Protein AF-A0A0L7M580-F1 (afdb_monomer)

Foldseek 3Di:
DDEAEADPVPDDPPDDQDAVVQLVQDVLLCVLCVVVVNGGQQPQLCVLSCLQRVDDPPDDHHHYHYDDDPPRCVLVSVLSSQVSVLLVVVVVVVVVVVVVVVVVVVVVVPDDPDDDDDPPVPPPVPVVVVVVLVSLAAEEAADADPVVLVVSVVSNCSSQVSLADPPDDDPDPPDDDDDDDDDDDDPDPPPPPNRHDRAFEAEFEPPDDLVVSLVCCVVVSHHYYYYHPVRVVVNVVVVVVVVVVVVVVVD

Mean predicted aligned error: 13.59 Å

Sequence (251 aa):
LTNLVLNTSNYNKKEEKGSFEELNVSIEIIRALKRINIYYPSVIQYMIMKKLICKDKKEKKRNCIIQSRNGTGKSMSICIIIINQIFCKMKKKKETEQNNKNKKEEIGKIDYSKYVSDHISQSISDNENIFFGFLFFYGLILEPTRELCQQVYDNIKKITNILRNEDDEDIYDNKNGLDVYNNICTNRCEKKYVNYYKIKSLILYGGTDIFESIKTLFYNFPHIIISTPGRLKHVLNILNKVKIEINKEDK

Solvent-accessible surface area (backbone atoms only — not comparable to full-atom values): 15560 Å² total; per-residue (Å²): 134,71,73,45,79,47,59,64,88,80,58,68,92,82,68,77,92,57,54,51,66,82,28,70,48,49,66,71,56,52,52,30,34,42,78,70,76,45,79,61,56,44,74,61,24,42,56,52,37,42,71,74,58,41,65,63,95,83,66,77,94,67,58,77,45,80,51,74,69,86,94,53,42,64,70,56,36,53,45,52,51,53,50,45,52,51,50,55,52,55,49,54,49,52,55,50,54,50,53,52,50,54,51,50,60,59,51,69,74,53,91,68,95,79,82,75,85,85,78,61,74,75,71,55,59,63,53,51,60,57,53,59,62,65,68,28,64,74,45,80,45,80,30,95,43,64,68,54,31,47,53,54,49,52,56,44,46,57,42,40,50,47,47,63,58,83,81,72,74,82,80,71,88,83,81,84,83,89,87,90,85,80,94,74,88,72,92,66,82,74,74,86,73,85,65,82,57,82,73,38,71,43,78,41,45,80,99,59,66,64,65,61,50,52,50,47,47,72,74,63,46,33,30,29,41,30,20,21,66,71,39,47,53,52,53,52,54,50,54,53,51,54,56,53,53,60,66,57,75,79,113

Radius of gyration: 22.99 Å; Cα contacts (8 Å, |Δi|>4): 221; chains: 1; bounding box: 67×43×75 Å

Nearest PDB structures (foldseek):
  8v85-assembly1_3  TM=8.773E-01  e=4.856E-06  Saccharomyces cerevisiae BY4741
  8iju-assembly1_A  TM=8.358E-01  e=9.096E-06  Homo sapiens
  6l5m-assembly4_D  TM=8.091E-01  e=6.365E-05  Homo sapiens
  8v87-assembly1_D  TM=8.479E-01  e=1.216E-03  Saccharomyces cerevisiae BY4741
  7bkp-assembly1_A  TM=2.089E-01  e=1.625E-01  Mus musculus

Organism: Plasmodium falciparum (isolate Dd2) (NCBI:txid57267)

InterPro domains:
  IPR011545 DEAD/DEAH-box helicase domain [PF00270] (45-162)
  IPR027417 P-loop containing nucleoside triphosphate hydrolase [G3DSA:3.40.50.300] (2-248)
  IPR027417 P-loop containing nucleoside triphosphate hydrolase [SSF52540] (6-237)

pLDDT: mean 72.19, std 23.17, range [26.19, 98.06]

Structure (mmCIF, N/CA/C/O backbone):
data_AF-A0A0L7M580-F1
#
_entry.id   AF-A0A0L7M580-F1
#
loop_
_atom_site.group_PDB
_atom_site.id
_atom_site.type_symbol
_atom_site.label_atom_id
_atom_site.label_alt_id
_atom_site.label_comp_id
_atom_site.label_asym_id
_atom_site.label_entity_id
_atom_site.label_seq_id
_atom_site.pdbx_PDB_ins_code
_atom_site.Cartn_x
_atom_site.Cartn_y
_atom_site.Cartn_z
_atom_site.occupancy
_atom_site.B_iso_or_equiv
_atom_site.auth_seq_id
_atom_site.auth_comp_id
_atom_site.auth_asym_id
_atom_site.auth_atom_id
_atom_site.pdbx_PDB_model_num
ATOM 1 N N . LEU A 1 1 ? -1.958 23.370 -3.857 1.00 40.78 1 LEU A N 1
ATOM 2 C CA . LEU A 1 1 ? -1.888 22.137 -3.038 1.00 40.78 1 LEU A CA 1
ATOM 3 C C . LEU A 1 1 ? -0.938 22.387 -1.877 1.00 40.78 1 LEU A C 1
ATOM 5 O O . LEU A 1 1 ? 0.166 22.848 -2.124 1.00 40.78 1 LEU A O 1
ATOM 9 N N . THR A 1 2 ? -1.345 22.124 -0.637 1.00 48.19 2 THR A N 1
ATOM 10 C CA . THR A 1 2 ? -0.458 22.253 0.531 1.00 48.19 2 THR A CA 1
ATOM 11 C C . THR A 1 2 ? 0.362 20.969 0.667 1.00 48.19 2 THR A C 1
ATOM 13 O O . THR A 1 2 ? -0.191 19.923 1.013 1.00 48.19 2 THR A O 1
ATOM 16 N N . ASN A 1 3 ? 1.656 21.030 0.351 1.00 54.38 3 ASN A N 1
ATOM 17 C CA . ASN A 1 3 ? 2.586 19.914 0.530 1.00 54.38 3 ASN A CA 1
ATOM 18 C C . ASN A 1 3 ? 3.180 19.979 1.941 1.00 54.38 3 ASN A C 1
ATOM 20 O O . ASN A 1 3 ? 3.668 21.029 2.349 1.00 54.38 3 ASN A O 1
ATOM 24 N N . LEU A 1 4 ? 3.140 18.870 2.682 1.00 61.28 4 LEU A N 1
ATOM 25 C CA . LEU A 1 4 ? 3.844 18.756 3.959 1.00 61.28 4 LEU A CA 1
ATOM 26 C C . LEU A 1 4 ? 5.124 17.944 3.765 1.00 61.28 4 LEU A C 1
ATOM 28 O O . LEU A 1 4 ? 5.052 16.800 3.311 1.00 61.28 4 LEU A O 1
ATOM 32 N N . VAL A 1 5 ? 6.261 18.523 4.147 1.00 68.75 5 VAL A N 1
ATOM 33 C CA . VAL A 1 5 ? 7.554 17.834 4.200 1.00 68.75 5 VAL A CA 1
ATOM 34 C C . VAL A 1 5 ? 7.793 17.360 5.631 1.00 68.75 5 VAL A C 1
ATOM 36 O O . VAL A 1 5 ? 7.846 18.170 6.553 1.00 68.75 5 VAL A O 1
ATOM 39 N N . LEU A 1 6 ? 7.914 16.047 5.823 1.00 62.09 6 LEU A N 1
ATOM 40 C CA . LEU A 1 6 ? 8.296 15.441 7.098 1.00 62.09 6 LEU A CA 1
ATOM 41 C C . LEU A 1 6 ? 9.787 15.101 7.062 1.00 62.09 6 LEU A C 1
ATOM 43 O O . LEU A 1 6 ? 10.207 14.281 6.243 1.00 62.09 6 LEU A O 1
ATOM 47 N N . ASN A 1 7 ? 10.567 15.712 7.958 1.00 59.66 7 ASN A N 1
ATOM 48 C CA . ASN A 1 7 ? 11.996 15.452 8.101 1.00 59.66 7 ASN A CA 1
ATOM 49 C C . ASN A 1 7 ? 12.305 14.866 9.486 1.00 59.66 7 ASN A C 1
ATOM 51 O O . ASN A 1 7 ? 11.985 15.462 10.513 1.00 59.66 7 ASN A O 1
ATOM 55 N N . THR A 1 8 ? 12.955 13.701 9.506 1.00 59.19 8 THR A N 1
ATOM 56 C CA . THR A 1 8 ? 13.378 13.017 10.738 1.00 59.19 8 THR A CA 1
ATOM 57 C C . THR A 1 8 ? 14.435 13.770 11.551 1.00 59.19 8 THR A C 1
ATOM 59 O O . THR A 1 8 ? 14.592 13.463 12.727 1.00 59.19 8 THR A O 1
ATOM 62 N N . SER A 1 9 ? 15.170 14.729 10.970 1.00 53.84 9 SER A N 1
ATOM 63 C CA . SER A 1 9 ? 16.241 15.450 11.684 1.00 53.84 9 SER A CA 1
ATOM 64 C C . SER A 1 9 ? 15.740 16.407 12.768 1.00 53.84 9 SER A C 1
ATOM 66 O O . SER A 1 9 ? 16.495 16.724 13.678 1.00 53.84 9 SER A O 1
ATOM 68 N N . ASN A 1 10 ? 14.484 16.851 12.683 1.00 47.56 10 ASN A N 1
ATOM 69 C CA . ASN A 1 10 ? 13.913 17.846 13.597 1.00 47.56 10 ASN A CA 1
ATOM 70 C C . ASN A 1 10 ? 13.111 17.210 14.743 1.00 47.56 10 ASN A C 1
ATOM 72 O O . ASN A 1 10 ? 12.458 17.921 15.501 1.00 47.56 10 ASN A O 1
ATOM 76 N N . TYR A 1 11 ? 13.117 15.879 14.845 1.00 52.41 11 TYR A N 1
ATOM 77 C CA . TYR A 1 11 ? 12.319 15.154 15.824 1.00 52.41 11 TYR A CA 1
ATOM 78 C C . TYR A 1 11 ? 13.148 14.851 17.075 1.00 52.41 11 TYR A C 1
ATOM 80 O O . TYR A 1 11 ? 14.124 14.096 17.032 1.00 52.41 11 TYR A O 1
ATOM 88 N N . ASN A 1 12 ? 12.759 15.453 18.200 1.00 48.38 12 ASN A N 1
ATOM 89 C CA . ASN A 1 12 ? 13.389 15.212 19.491 1.00 48.38 12 ASN A CA 1
ATOM 90 C C . ASN A 1 12 ? 13.132 13.764 19.933 1.00 48.38 12 ASN A C 1
ATOM 92 O O . ASN A 1 12 ? 11.990 13.324 20.036 1.00 48.38 12 ASN A O 1
ATOM 96 N N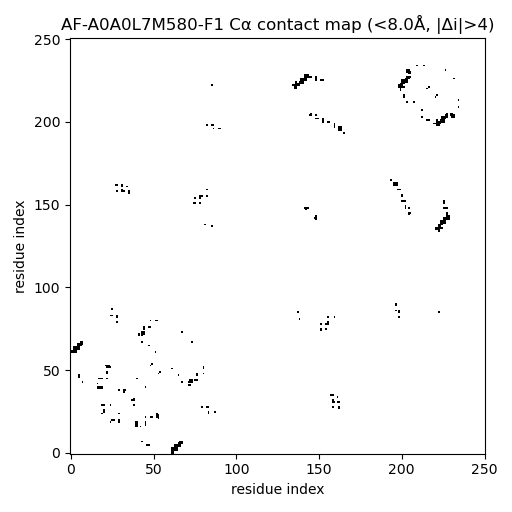 . LYS A 1 13 ? 14.201 13.031 20.271 1.00 46.81 13 LYS A N 1
ATOM 97 C CA . LYS A 1 13 ? 14.184 11.637 20.774 1.00 46.81 13 LYS A CA 1
ATOM 98 C C . LYS A 1 13 ? 13.364 11.406 22.063 1.00 46.81 13 LYS A C 1
ATOM 100 O O . LYS A 1 13 ? 13.355 10.285 22.560 1.00 46.81 13 LYS A O 1
ATOM 105 N N . LYS A 1 14 ? 12.726 12.438 22.624 1.00 41.69 14 LYS A N 1
ATOM 106 C CA . LYS A 1 14 ? 11.942 12.373 23.867 1.00 41.69 14 LYS A CA 1
ATOM 107 C C . LYS A 1 14 ? 10.435 12.153 23.657 1.00 41.69 14 LYS A C 1
ATOM 109 O O . LYS A 1 14 ? 9.733 12.045 24.652 1.00 41.69 14 LYS A O 1
ATOM 114 N N . GLU A 1 15 ? 9.933 12.080 22.424 1.00 49.59 15 GLU A N 1
ATOM 115 C CA . GLU A 1 15 ? 8.493 11.893 22.184 1.00 49.59 15 GLU A CA 1
ATOM 116 C C . GLU A 1 15 ? 8.043 10.426 22.317 1.00 49.59 15 GLU A C 1
ATOM 118 O O . GLU A 1 15 ? 8.692 9.499 21.828 1.00 49.59 15 GLU A O 1
ATOM 123 N N . GLU A 1 16 ? 6.930 10.266 23.032 1.00 50.91 16 GLU A N 1
ATOM 124 C CA . GLU A 1 16 ? 6.281 9.045 23.509 1.00 50.91 16 GLU A CA 1
ATOM 125 C C . GLU A 1 16 ? 6.085 7.970 22.426 1.00 50.91 16 GLU A C 1
ATOM 127 O O . GLU A 1 16 ? 5.789 8.251 21.262 1.00 50.91 16 GLU A O 1
ATOM 132 N N . LYS A 1 17 ? 6.221 6.699 22.830 1.00 62.12 17 LYS A N 1
ATOM 133 C CA . LYS A 1 17 ? 5.885 5.532 22.003 1.00 62.12 17 LYS A CA 1
ATOM 134 C C . LYS A 1 17 ? 4.367 5.490 21.781 1.00 62.12 17 LYS A C 1
ATOM 136 O O . LYS A 1 17 ? 3.661 4.849 22.548 1.00 62.12 17 LYS A O 1
ATOM 141 N N . GLY A 1 18 ? 3.871 6.175 20.756 1.00 80.06 18 GLY A N 1
ATOM 142 C CA . GLY A 1 18 ? 2.450 6.127 20.409 1.00 80.06 18 GLY A CA 1
ATOM 143 C C . GLY A 1 18 ? 2.013 4.764 19.861 1.00 80.06 18 GLY A C 1
ATOM 144 O O . GLY A 1 18 ? 2.820 4.009 19.310 1.00 80.06 18 GLY A O 1
ATOM 145 N N . SER A 1 19 ? 0.728 4.450 20.006 1.00 91.62 19 SER A N 1
ATOM 146 C CA . SER A 1 19 ? 0.121 3.174 19.594 1.00 91.62 19 SER A CA 1
ATOM 147 C C . SER A 1 19 ? -0.530 3.229 18.201 1.00 91.62 19 SER A C 1
ATOM 149 O O . SER A 1 19 ? -0.714 4.298 17.614 1.00 91.62 19 SER A O 1
ATOM 151 N N . PHE A 1 20 ? -0.882 2.073 17.627 1.00 93.88 20 PHE A N 1
ATOM 152 C CA . PHE A 1 20 ? -1.646 2.037 16.370 1.00 93.88 20 PHE A CA 1
ATOM 153 C C . PHE A 1 20 ? -3.117 2.428 16.580 1.00 93.88 20 PHE A C 1
ATOM 155 O O . PHE A 1 20 ? -3.752 2.976 15.675 1.00 93.88 20 PHE A O 1
ATOM 162 N N . GLU A 1 21 ? -3.636 2.181 17.776 1.00 91.75 21 GLU A N 1
ATOM 163 C CA . GLU A 1 21 ? -4.974 2.523 18.236 1.00 91.75 21 GLU A CA 1
ATOM 164 C C . GLU A 1 21 ? -5.182 4.048 18.213 1.00 91.75 21 GLU A C 1
ATOM 166 O O . GLU A 1 21 ? -6.130 4.532 17.593 1.00 91.75 21 GLU A O 1
ATOM 171 N N . GLU A 1 22 ? -4.236 4.821 18.761 1.00 90.25 22 GLU A N 1
ATOM 172 C CA . GLU A 1 22 ? -4.228 6.298 18.699 1.00 90.25 22 GLU A CA 1
ATOM 173 C C . GLU A 1 22 ? -4.222 6.849 17.265 1.00 90.25 22 GLU A C 1
ATOM 175 O O . GLU A 1 22 ? -4.687 7.959 16.989 1.00 90.25 22 GLU A O 1
ATOM 180 N N . LEU A 1 23 ? -3.675 6.077 16.326 1.00 91.00 23 LEU A N 1
ATOM 181 C CA . LEU A 1 23 ? -3.571 6.449 14.919 1.00 91.00 23 LEU A CA 1
ATOM 182 C C . LEU A 1 23 ? -4.843 6.127 14.123 1.00 91.00 23 LEU A C 1
ATOM 184 O O . LEU A 1 23 ? -4.848 6.323 12.905 1.00 91.00 23 LEU A O 1
ATOM 188 N N . ASN A 1 24 ? -5.915 5.667 14.781 1.00 90.50 24 ASN A N 1
ATOM 189 C CA . ASN A 1 24 ? -7.164 5.221 14.157 1.00 90.50 24 ASN A CA 1
ATOM 190 C C . ASN A 1 24 ? -6.949 4.093 13.129 1.00 90.50 24 ASN A C 1
ATOM 192 O O . ASN A 1 24 ? -7.572 4.057 12.059 1.00 90.50 24 ASN A O 1
ATOM 196 N N . VAL A 1 25 ? -6.031 3.172 13.428 1.00 92.75 25 VAL A N 1
ATOM 197 C CA . VAL A 1 25 ? -5.882 1.925 12.670 1.00 92.75 25 VAL A CA 1
ATOM 198 C C . VAL A 1 25 ? -6.946 0.935 13.142 1.00 92.75 25 VAL A C 1
ATOM 200 O O . VAL A 1 25 ? -7.184 0.795 14.337 1.00 92.75 25 VAL A O 1
ATOM 203 N N . SER A 1 26 ? -7.605 0.247 12.207 1.00 91.75 26 SER A N 1
ATOM 204 C CA . SER A 1 26 ? -8.655 -0.723 12.551 1.00 91.75 26 SER A CA 1
ATOM 205 C C . SER A 1 26 ? -8.081 -1.876 13.375 1.00 91.75 26 SER A C 1
ATOM 207 O O . SER A 1 26 ? -7.006 -2.384 13.048 1.00 91.75 26 SER A O 1
ATOM 209 N N . ILE A 1 27 ? -8.812 -2.331 14.396 1.00 91.19 27 ILE A N 1
ATOM 210 C CA . ILE A 1 27 ? -8.361 -3.388 15.316 1.00 91.19 27 ILE A CA 1
ATOM 211 C C . ILE A 1 27 ? -7.974 -4.682 14.585 1.00 91.19 27 ILE A C 1
ATOM 213 O O . ILE A 1 27 ? -7.022 -5.353 14.969 1.00 91.19 27 ILE A O 1
ATOM 217 N N . GLU A 1 28 ? -8.649 -5.003 13.482 1.00 92.25 28 GLU A N 1
ATOM 218 C CA . GLU A 1 28 ? -8.346 -6.162 12.642 1.00 92.25 28 GLU A CA 1
ATOM 219 C C . GLU A 1 28 ? -6.962 -6.038 11.985 1.00 92.25 28 GLU A C 1
ATOM 221 O O . GLU A 1 28 ? -6.192 -6.999 11.948 1.00 92.25 28 GLU A O 1
ATOM 226 N N . ILE A 1 29 ? -6.598 -4.831 11.541 1.00 93.50 29 ILE A N 1
ATOM 227 C CA . ILE A 1 29 ? -5.259 -4.546 11.014 1.00 93.50 29 ILE A CA 1
ATOM 228 C C . ILE A 1 29 ? -4.224 -4.610 12.138 1.00 93.50 29 ILE A C 1
ATOM 230 O O . ILE A 1 29 ? -3.161 -5.186 11.939 1.00 93.50 29 ILE A O 1
ATOM 234 N N . ILE A 1 30 ? -4.530 -4.077 13.325 1.00 94.75 30 ILE A N 1
ATOM 235 C CA . ILE A 1 30 ? -3.625 -4.129 14.484 1.00 94.75 30 ILE A CA 1
ATOM 236 C C . ILE A 1 30 ? -3.335 -5.581 14.884 1.00 94.75 30 ILE A C 1
ATOM 238 O O . ILE A 1 30 ? -2.175 -5.946 15.070 1.00 94.75 30 ILE A O 1
ATOM 242 N N . ARG A 1 31 ? -4.360 -6.440 14.947 1.00 93.44 31 ARG A N 1
ATOM 243 C CA . ARG A 1 31 ? -4.200 -7.884 15.193 1.00 93.44 31 ARG A CA 1
ATOM 244 C C . ARG A 1 31 ? -3.316 -8.540 14.130 1.00 93.44 31 ARG A C 1
ATOM 246 O O . ARG A 1 31 ? -2.412 -9.300 14.472 1.00 93.44 31 ARG A O 1
ATOM 253 N N . ALA A 1 32 ? -3.516 -8.199 12.855 1.00 93.81 32 ALA A N 1
ATOM 254 C CA . ALA A 1 32 ? -2.675 -8.702 11.772 1.00 93.81 32 ALA A CA 1
ATOM 255 C C . ALA A 1 32 ? -1.211 -8.243 11.885 1.00 93.81 32 ALA A C 1
ATOM 257 O O . ALA A 1 32 ? -0.305 -9.027 11.612 1.00 93.81 32 ALA A O 1
ATOM 258 N N . LEU A 1 33 ? -0.970 -7.005 12.327 1.00 95.56 33 LEU A N 1
ATOM 259 C CA . LEU A 1 33 ? 0.376 -6.481 12.575 1.00 95.56 33 LEU A CA 1
ATOM 260 C C . LEU A 1 33 ? 1.068 -7.199 13.737 1.00 95.56 33 LEU A C 1
ATOM 262 O O . LEU A 1 33 ? 2.220 -7.609 13.592 1.00 95.56 33 LEU A O 1
ATOM 266 N N . LYS A 1 34 ? 0.355 -7.442 14.842 1.00 94.62 34 LYS A N 1
ATOM 267 C CA . LYS A 1 34 ? 0.880 -8.207 15.985 1.00 94.62 34 LYS A CA 1
ATOM 268 C C . LYS A 1 34 ? 1.281 -9.629 15.578 1.00 94.62 34 LYS A C 1
ATOM 270 O O . LYS A 1 34 ? 2.383 -10.056 15.901 1.00 94.62 34 LYS A O 1
ATOM 275 N N . ARG A 1 35 ? 0.463 -10.310 14.763 1.00 93.75 35 ARG A N 1
ATOM 276 C CA . ARG A 1 35 ? 0.767 -11.648 14.208 1.00 93.75 35 ARG A CA 1
ATOM 277 C C . ARG A 1 35 ? 2.015 -11.690 13.311 1.00 93.75 35 ARG A C 1
ATOM 279 O O . ARG A 1 35 ? 2.592 -12.755 13.133 1.00 93.75 35 ARG A O 1
ATOM 286 N N . ILE A 1 36 ? 2.466 -10.554 12.772 1.00 94.88 36 ILE A N 1
ATOM 287 C CA . ILE A 1 36 ? 3.747 -10.439 12.045 1.00 94.88 36 ILE A CA 1
ATOM 288 C C . ILE A 1 36 ? 4.842 -9.745 12.868 1.00 94.88 36 ILE A C 1
ATOM 290 O O . ILE A 1 36 ? 5.799 -9.222 12.297 1.00 94.88 36 ILE A O 1
ATOM 294 N N . ASN A 1 37 ? 4.715 -9.753 14.200 1.00 95.12 37 ASN A N 1
ATOM 295 C CA . ASN A 1 37 ? 5.656 -9.182 15.169 1.00 95.12 37 ASN A CA 1
ATOM 296 C C . ASN A 1 37 ? 5.847 -7.656 15.073 1.00 95.12 37 ASN A C 1
ATOM 298 O O . ASN A 1 37 ? 6.907 -7.130 15.412 1.00 95.12 37 ASN A O 1
ATOM 302 N N . ILE A 1 38 ? 4.819 -6.924 14.633 1.00 94.75 38 ILE A N 1
ATOM 303 C CA . ILE A 1 38 ? 4.786 -5.456 14.639 1.00 94.75 38 ILE A CA 1
ATOM 304 C C . ILE A 1 38 ? 3.791 -4.995 15.705 1.00 94.75 38 ILE A C 1
ATOM 306 O O . ILE A 1 38 ? 2.588 -4.914 15.467 1.00 94.75 38 ILE A O 1
ATOM 310 N N . TYR A 1 39 ? 4.313 -4.687 16.891 1.00 92.81 39 TYR A N 1
ATOM 311 C CA . TYR A 1 39 ? 3.506 -4.306 18.056 1.00 92.81 39 TYR A CA 1
ATOM 312 C C . TYR A 1 39 ? 3.245 -2.801 18.139 1.00 92.81 39 TYR A C 1
ATOM 314 O O . TYR A 1 39 ? 2.148 -2.386 18.497 1.00 92.81 39 TYR A O 1
ATOM 322 N N . TYR A 1 40 ? 4.235 -1.990 17.759 1.00 93.88 40 TYR A N 1
ATOM 323 C CA . TYR A 1 40 ? 4.186 -0.531 17.842 1.00 93.88 40 TYR A CA 1
ATOM 324 C C . TYR A 1 40 ? 4.733 0.093 16.555 1.00 93.88 40 TYR A C 1
ATOM 326 O O . TYR A 1 40 ? 5.647 -0.478 15.946 1.00 93.88 40 TYR A O 1
ATOM 334 N N . PRO A 1 41 ? 4.222 1.261 16.132 1.00 94.69 41 PRO A N 1
ATOM 335 C CA . PRO A 1 41 ? 4.811 1.995 15.027 1.00 94.69 41 PRO A CA 1
ATOM 336 C C . PRO A 1 41 ? 6.214 2.495 15.400 1.00 94.69 41 PRO A C 1
ATOM 338 O O . PRO A 1 41 ? 6.453 2.996 16.498 1.00 94.69 41 PRO A O 1
ATOM 341 N N . SER A 1 42 ? 7.152 2.434 14.456 1.00 91.00 42 SER A N 1
ATOM 342 C CA . SER A 1 42 ? 8.391 3.210 14.559 1.00 91.00 42 SER A CA 1
ATOM 343 C C . SER A 1 42 ? 8.085 4.714 14.564 1.00 91.00 42 SER A C 1
ATOM 345 O O . SER A 1 42 ? 7.032 5.142 14.094 1.00 91.00 42 SER A O 1
ATOM 347 N N . VAL A 1 43 ? 9.028 5.548 15.014 1.00 89.00 43 VAL A N 1
ATOM 348 C CA . VAL A 1 43 ? 8.849 7.017 15.045 1.00 89.00 43 VAL A CA 1
ATOM 349 C C . VAL A 1 43 ? 8.391 7.560 13.685 1.00 89.00 43 VAL A C 1
ATOM 351 O O . VAL A 1 43 ? 7.421 8.310 13.601 1.00 89.00 43 VAL A O 1
ATOM 354 N N . ILE A 1 44 ? 9.026 7.125 12.590 1.00 89.50 44 ILE A N 1
ATOM 355 C CA . ILE A 1 44 ? 8.636 7.574 11.248 1.00 89.50 44 ILE A CA 1
ATOM 356 C C . ILE A 1 44 ? 7.275 7.007 10.827 1.00 89.50 44 ILE A C 1
ATOM 358 O O . ILE A 1 44 ? 6.510 7.709 10.173 1.00 89.50 44 ILE A O 1
ATOM 362 N N . GLN A 1 45 ? 6.938 5.768 11.205 1.00 92.62 45 GLN A N 1
ATOM 363 C CA . GLN A 1 45 ? 5.613 5.197 10.950 1.00 92.62 45 GLN A CA 1
ATOM 364 C C . GLN A 1 45 ? 4.536 6.016 11.653 1.00 92.62 45 GLN A C 1
ATOM 366 O O . GLN A 1 45 ? 3.596 6.454 10.992 1.00 92.62 45 GLN A O 1
ATOM 371 N N . TYR A 1 46 ? 4.724 6.308 12.942 1.00 92.00 46 TYR A N 1
ATOM 372 C CA . TYR A 1 46 ? 3.804 7.113 13.735 1.00 92.00 46 TYR A CA 1
ATOM 373 C C . TYR A 1 46 ? 3.598 8.495 13.110 1.00 92.00 46 TYR A C 1
ATOM 375 O O . TYR A 1 46 ? 2.463 8.878 12.840 1.00 92.00 46 TYR A O 1
ATOM 383 N N . MET A 1 47 ? 4.678 9.206 12.766 1.00 87.50 47 MET A N 1
ATOM 384 C CA . MET A 1 47 ? 4.595 10.522 12.115 1.00 87.50 47 MET A CA 1
ATOM 385 C C . MET A 1 47 ? 3.804 10.485 10.799 1.00 87.50 47 MET A C 1
ATOM 387 O O . MET A 1 47 ? 2.914 11.311 10.575 1.00 87.50 47 MET A O 1
ATOM 391 N N . ILE A 1 48 ? 4.114 9.525 9.920 1.00 89.81 48 ILE A N 1
ATOM 392 C CA . ILE A 1 48 ? 3.442 9.380 8.622 1.00 89.81 48 ILE A CA 1
ATOM 393 C C . ILE A 1 48 ? 1.951 9.082 8.835 1.00 89.81 48 ILE A C 1
ATOM 395 O O . ILE A 1 48 ? 1.084 9.711 8.225 1.00 89.81 48 ILE A O 1
ATOM 399 N N . MET A 1 49 ? 1.643 8.124 9.707 1.00 90.19 49 MET A N 1
ATOM 400 C CA . MET A 1 49 ? 0.283 7.647 9.949 1.00 90.19 49 MET A CA 1
ATOM 401 C C . MET A 1 49 ? -0.566 8.687 10.678 1.00 90.19 49 MET A C 1
ATOM 403 O O . MET A 1 49 ? -1.719 8.891 10.299 1.00 90.19 49 MET A O 1
ATOM 407 N N . LYS A 1 50 ? 0.008 9.423 11.634 1.00 87.56 50 LYS A N 1
ATOM 408 C CA . LYS A 1 50 ? -0.658 10.540 12.315 1.00 87.56 50 LYS A CA 1
ATOM 409 C C . LYS A 1 50 ? -1.081 11.607 11.316 1.00 87.56 50 LYS A C 1
ATOM 411 O O . LYS A 1 50 ? -2.140 12.195 11.468 1.00 87.56 50 LYS A O 1
ATOM 416 N N . LYS A 1 51 ? -0.303 11.823 10.250 1.00 84.19 51 LYS A N 1
ATOM 417 C CA . LYS A 1 51 ? -0.658 12.797 9.212 1.00 84.19 51 LYS A CA 1
ATOM 418 C C . LYS A 1 51 ? -1.648 12.278 8.169 1.00 84.19 51 LYS A C 1
ATOM 420 O O . LYS A 1 51 ? -2.440 13.059 7.636 1.00 84.19 51 LYS A O 1
ATOM 425 N N . LEU A 1 52 ? -1.575 10.993 7.822 1.00 85.50 52 LEU A N 1
ATOM 426 C CA . LEU A 1 52 ? -2.327 10.426 6.698 1.00 85.50 52 LEU A CA 1
ATOM 427 C C . LEU A 1 52 ? -3.618 9.702 7.104 1.00 85.50 52 LEU A C 1
ATOM 429 O O . LEU A 1 52 ? -4.565 9.697 6.312 1.00 85.50 52 LEU A O 1
ATOM 433 N N . ILE A 1 53 ? -3.666 9.119 8.305 1.00 82.31 53 ILE A N 1
ATOM 434 C CA . ILE A 1 53 ? -4.811 8.368 8.842 1.00 82.31 53 ILE A CA 1
ATOM 435 C C . ILE A 1 53 ? -5.553 9.192 9.891 1.00 82.31 53 ILE A C 1
ATOM 437 O O . ILE A 1 53 ? -6.756 9.404 9.744 1.00 82.31 53 ILE A O 1
ATOM 441 N N . CYS A 1 54 ? -4.843 9.658 10.924 1.00 70.44 54 CYS A N 1
ATOM 442 C CA . CYS A 1 54 ? -5.443 10.388 12.034 1.00 70.44 54 CYS A CA 1
ATOM 443 C C . CYS A 1 54 ? -5.855 11.788 11.555 1.00 70.44 54 CYS A C 1
ATOM 445 O O . CYS A 1 54 ? -5.058 12.720 11.497 1.00 70.44 54 CYS A O 1
ATOM 447 N N . LYS A 1 55 ? -7.101 11.910 11.093 1.00 63.84 55 LYS A N 1
ATOM 448 C CA . LYS A 1 55 ? -7.677 13.172 10.639 1.00 63.84 55 LYS A CA 1
ATOM 449 C C . LYS A 1 55 ? -8.854 13.555 11.502 1.00 63.84 55 LYS A C 1
ATOM 451 O O . LYS A 1 55 ? -9.797 12.779 11.648 1.00 63.84 55 LYS A O 1
ATOM 456 N N . ASP A 1 56 ? -8.861 14.817 11.900 1.00 59.06 56 ASP A N 1
ATOM 457 C CA . ASP A 1 56 ? -10.102 15.523 12.158 1.00 59.06 56 ASP A CA 1
ATOM 458 C C . ASP A 1 56 ? -10.955 15.551 10.888 1.00 59.06 56 ASP A C 1
ATOM 460 O O . ASP A 1 56 ? -10.460 15.832 9.790 1.00 59.06 56 ASP A O 1
ATOM 464 N N . LYS A 1 57 ? -12.265 15.311 11.030 1.00 55.38 57 LYS A N 1
ATOM 465 C CA . LYS A 1 57 ? -13.236 15.270 9.915 1.00 55.38 57 LYS A CA 1
ATOM 466 C C . LYS A 1 57 ? -13.242 16.546 9.047 1.00 55.38 57 LYS A C 1
ATOM 468 O O . LYS A 1 57 ? -13.806 16.528 7.957 1.00 55.38 57 LYS A O 1
ATOM 473 N N . LYS A 1 58 ? -12.617 17.637 9.509 1.00 57.19 58 LYS A N 1
ATOM 474 C CA . LYS A 1 58 ? -12.540 18.944 8.841 1.00 57.19 58 LYS A CA 1
ATOM 475 C C . LYS A 1 58 ? -11.290 19.151 7.964 1.00 57.19 58 LYS A C 1
ATOM 477 O O . LYS A 1 58 ? -11.284 20.078 7.157 1.00 57.19 58 LYS A O 1
ATOM 482 N N . GLU A 1 59 ? -10.239 18.325 8.057 1.00 61.69 59 GLU A N 1
ATOM 483 C CA . GLU A 1 59 ? -9.018 18.540 7.257 1.00 61.69 59 GLU A CA 1
ATOM 484 C C . GLU A 1 59 ? -9.078 17.910 5.848 1.00 61.69 59 GLU A C 1
ATOM 486 O O . GLU A 1 59 ? -9.298 16.708 5.667 1.00 61.69 59 GLU A O 1
ATOM 491 N N . LYS A 1 60 ? -8.784 18.720 4.815 1.00 60.03 60 LYS A N 1
ATOM 492 C CA . LYS A 1 60 ? -8.644 18.264 3.417 1.00 60.03 60 LYS A CA 1
ATOM 493 C C . LYS A 1 60 ? -7.534 17.209 3.273 1.00 60.03 60 LYS A C 1
ATOM 495 O O . LYS A 1 60 ? -6.528 17.236 3.981 1.00 60.03 60 LYS A O 1
ATOM 500 N N . LYS A 1 61 ? -7.681 16.282 2.311 1.00 67.00 61 LYS A N 1
ATOM 501 C CA . LYS A 1 61 ? -6.603 15.352 1.911 1.00 67.00 61 LYS A CA 1
ATOM 502 C C . LYS A 1 61 ? -5.357 16.147 1.497 1.00 67.00 61 LYS A C 1
ATOM 504 O O . LYS A 1 61 ? -5.465 17.067 0.695 1.00 67.00 61 LYS A O 1
ATOM 509 N N . ARG A 1 62 ? -4.199 15.796 2.067 1.00 71.25 62 ARG A N 1
ATOM 510 C CA . ARG A 1 62 ? -2.912 16.455 1.811 1.00 71.25 62 ARG A CA 1
ATOM 511 C C . ARG A 1 62 ? -1.969 15.495 1.105 1.00 71.25 62 ARG A C 1
ATOM 513 O O . ARG A 1 62 ? -1.965 14.304 1.414 1.00 71.25 62 ARG A O 1
ATOM 520 N N . ASN A 1 63 ? -1.154 16.042 0.215 1.00 83.25 63 ASN A N 1
ATOM 521 C CA . ASN A 1 63 ? 0.015 15.346 -0.296 1.00 83.25 63 ASN A CA 1
ATOM 522 C C . ASN A 1 63 ? 1.116 15.405 0.762 1.00 83.25 63 ASN A C 1
ATOM 524 O O . ASN A 1 63 ? 1.270 16.413 1.460 1.00 83.25 63 ASN A O 1
ATOM 528 N N . CYS A 1 64 ? 1.874 14.322 0.887 1.00 84.38 64 CYS A N 1
ATOM 529 C CA . CYS A 1 64 ? 2.935 14.211 1.873 1.00 84.38 64 CYS A CA 1
ATOM 530 C C . CYS A 1 64 ? 4.236 13.817 1.184 1.00 84.38 64 CYS A C 1
ATOM 532 O O . CYS A 1 64 ? 4.260 12.886 0.381 1.00 84.38 64 CYS A O 1
ATOM 534 N N . ILE A 1 65 ? 5.302 14.541 1.515 1.00 89.06 65 ILE A N 1
ATOM 535 C CA . ILE A 1 65 ? 6.673 14.221 1.139 1.00 89.06 65 ILE A CA 1
ATOM 536 C C . ILE A 1 65 ? 7.383 13.800 2.420 1.00 89.06 65 ILE A C 1
ATOM 538 O O . ILE A 1 65 ? 7.353 14.511 3.424 1.00 89.06 65 ILE A O 1
ATOM 542 N N . ILE A 1 66 ? 7.998 12.624 2.394 1.00 88.00 66 ILE A N 1
ATOM 543 C CA . ILE A 1 66 ? 8.623 12.014 3.566 1.00 88.00 66 ILE A CA 1
ATOM 544 C C . ILE A 1 66 ? 10.103 11.832 3.268 1.00 88.00 66 ILE A C 1
ATOM 546 O O . ILE A 1 66 ? 10.460 11.130 2.322 1.00 88.00 66 ILE A O 1
ATOM 550 N N . GLN A 1 67 ? 10.957 12.405 4.110 1.00 89.12 67 GLN A N 1
ATOM 551 C CA . GLN A 1 67 ? 12.397 12.204 4.049 1.00 89.12 67 GLN A CA 1
ATOM 552 C C . GLN A 1 67 ? 12.864 11.448 5.292 1.00 89.12 67 GLN A C 1
ATOM 554 O O . GLN A 1 67 ? 12.732 11.918 6.421 1.00 89.12 67 GLN A O 1
ATOM 559 N N . SER A 1 68 ? 13.419 10.254 5.088 1.00 87.81 68 SER A N 1
ATOM 560 C CA . SER A 1 68 ? 14.058 9.483 6.156 1.00 87.81 68 SER A CA 1
ATOM 561 C C . SER A 1 68 ? 15.078 8.496 5.585 1.00 87.81 68 SER A C 1
ATOM 563 O O . SER A 1 68 ? 15.079 8.221 4.382 1.00 87.81 68 SER A O 1
ATOM 565 N N . ARG A 1 69 ? 15.914 7.905 6.446 1.00 89.19 69 ARG A N 1
ATOM 566 C CA . ARG A 1 69 ? 16.885 6.861 6.064 1.00 89.19 69 ARG A CA 1
ATOM 567 C C . ARG A 1 69 ? 16.203 5.537 5.692 1.00 89.19 69 ARG A C 1
ATOM 569 O O . ARG A 1 69 ? 15.044 5.294 6.054 1.00 89.19 69 ARG A O 1
ATOM 576 N N . ASN A 1 70 ? 16.906 4.675 4.961 1.00 87.12 70 ASN A N 1
ATOM 577 C CA . ASN A 1 70 ? 16.457 3.303 4.685 1.00 87.12 70 ASN A CA 1
ATOM 578 C C . ASN A 1 70 ? 16.331 2.497 5.988 1.00 87.12 70 ASN A C 1
ATOM 580 O O . ASN A 1 70 ? 16.914 2.867 7.004 1.00 87.12 70 ASN A O 1
ATOM 584 N N . GLY A 1 71 ? 15.499 1.453 5.988 1.00 86.31 71 GLY A N 1
ATOM 585 C CA . GLY A 1 71 ? 15.271 0.613 7.174 1.00 86.31 71 GLY A CA 1
ATOM 586 C C . GLY A 1 71 ? 14.437 1.252 8.294 1.00 86.31 71 GLY A C 1
ATOM 587 O O . GLY A 1 71 ? 14.143 0.597 9.281 1.00 86.31 71 GLY A O 1
ATOM 588 N N . THR A 1 72 ? 13.989 2.505 8.153 1.00 88.00 72 THR A N 1
ATOM 589 C CA . THR A 1 72 ? 13.200 3.192 9.200 1.00 88.00 72 THR A CA 1
ATOM 590 C C . THR A 1 72 ? 11.723 2.777 9.248 1.00 88.00 72 THR A C 1
ATOM 592 O O . THR A 1 72 ? 11.017 3.118 10.193 1.00 88.00 72 THR A O 1
ATOM 595 N N . GLY A 1 73 ? 11.242 2.030 8.249 1.00 91.06 73 GLY A N 1
ATOM 596 C CA . GLY A 1 73 ? 9.867 1.519 8.201 1.00 91.06 73 GLY A CA 1
ATOM 597 C C . GLY A 1 73 ? 8.909 2.270 7.269 1.00 91.06 73 GLY A C 1
ATOM 598 O O . GLY A 1 73 ? 7.723 1.954 7.281 1.00 91.06 73 GLY A O 1
ATOM 599 N N . LYS A 1 74 ? 9.403 3.202 6.433 1.00 92.75 74 LYS A N 1
ATOM 600 C CA . LYS A 1 74 ? 8.600 3.989 5.467 1.00 92.75 74 LYS A CA 1
ATOM 601 C C . LYS A 1 74 ? 7.671 3.141 4.589 1.00 92.75 74 LYS A C 1
ATOM 603 O O . LYS A 1 74 ? 6.480 3.422 4.510 1.00 92.75 74 LYS A O 1
ATOM 608 N N . SER A 1 75 ? 8.214 2.120 3.923 1.00 93.31 75 SER A N 1
ATOM 609 C CA . SER A 1 75 ? 7.448 1.282 2.989 1.00 93.31 75 SER A CA 1
ATOM 610 C C . SER A 1 75 ? 6.343 0.517 3.715 1.00 93.31 75 SER A C 1
ATOM 612 O O . SER A 1 75 ? 5.223 0.418 3.217 1.00 93.31 75 SER A O 1
ATOM 614 N N . MET A 1 76 ? 6.624 0.055 4.938 1.00 95.50 76 MET A N 1
ATOM 615 C CA . MET A 1 76 ? 5.620 -0.593 5.775 1.00 95.50 76 MET A CA 1
ATOM 616 C C . MET A 1 76 ? 4.524 0.388 6.209 1.00 95.50 76 MET A C 1
ATOM 618 O O . MET A 1 76 ? 3.356 0.011 6.196 1.00 95.50 76 MET A O 1
ATOM 622 N N . SER A 1 77 ? 4.849 1.662 6.479 1.00 94.56 77 SER A N 1
ATOM 623 C CA . SER A 1 77 ? 3.833 2.703 6.712 1.00 94.56 77 SER A CA 1
ATOM 624 C C . SER A 1 77 ? 2.848 2.792 5.547 1.00 94.56 77 SER A C 1
ATOM 626 O O . SER A 1 77 ? 1.640 2.810 5.763 1.00 94.56 77 SER A O 1
ATOM 628 N N . ILE A 1 78 ? 3.353 2.821 4.306 1.00 93.44 78 ILE A N 1
ATOM 629 C CA . ILE A 1 78 ? 2.512 2.885 3.102 1.00 93.44 78 ILE A CA 1
ATOM 630 C C . ILE A 1 78 ? 1.624 1.642 2.985 1.00 93.44 78 ILE A C 1
ATOM 632 O O . ILE A 1 78 ? 0.427 1.782 2.728 1.00 93.44 78 ILE A O 1
ATOM 636 N N . CYS A 1 79 ? 2.175 0.450 3.243 1.00 95.81 79 CYS A N 1
ATOM 637 C CA . CYS A 1 79 ? 1.409 -0.799 3.256 1.00 95.81 79 CYS A CA 1
ATOM 638 C C . CYS A 1 79 ? 0.255 -0.730 4.267 1.00 95.81 79 CYS A C 1
ATOM 640 O O . CYS A 1 79 ? -0.899 -0.947 3.900 1.00 95.81 79 CYS A O 1
ATOM 642 N N . ILE A 1 80 ? 0.551 -0.362 5.518 1.00 95.62 80 ILE A N 1
ATOM 643 C CA . ILE A 1 80 ? -0.439 -0.270 6.600 1.00 95.62 80 ILE A CA 1
ATOM 644 C C . ILE A 1 80 ? -1.525 0.754 6.261 1.00 95.62 80 ILE A C 1
ATOM 646 O O . ILE A 1 80 ? -2.711 0.465 6.410 1.00 95.62 80 ILE A O 1
ATOM 650 N N . ILE A 1 81 ? -1.140 1.936 5.771 1.00 93.62 81 ILE A N 1
ATOM 651 C CA . ILE A 1 81 ? -2.079 3.008 5.424 1.00 93.62 81 ILE A CA 1
ATOM 652 C C . ILE A 1 81 ? -3.047 2.556 4.336 1.00 93.62 81 ILE A C 1
ATOM 654 O O . ILE A 1 81 ? -4.258 2.700 4.502 1.00 93.62 81 ILE A O 1
ATOM 658 N N . ILE A 1 82 ? -2.530 2.023 3.227 1.00 93.38 82 ILE A N 1
ATOM 659 C CA . ILE A 1 82 ? -3.361 1.623 2.087 1.00 93.38 82 ILE A CA 1
ATOM 660 C C . ILE A 1 82 ? -4.301 0.489 2.495 1.00 93.38 82 ILE A C 1
ATOM 662 O O . ILE A 1 82 ? -5.499 0.566 2.223 1.00 93.38 82 ILE A O 1
ATOM 666 N N . ILE A 1 83 ? -3.788 -0.519 3.203 1.00 94.25 83 ILE A N 1
ATOM 667 C CA . ILE A 1 83 ? -4.596 -1.645 3.676 1.00 94.25 83 ILE A CA 1
ATOM 668 C C . ILE A 1 83 ? -5.684 -1.163 4.640 1.00 94.25 83 ILE A C 1
ATOM 670 O O . ILE A 1 83 ? -6.848 -1.488 4.424 1.00 94.25 83 ILE A O 1
ATOM 674 N N . ASN A 1 84 ? -5.351 -0.344 5.646 1.00 93.88 84 ASN A N 1
ATOM 675 C CA . ASN A 1 84 ? -6.330 0.182 6.604 1.00 93.88 84 ASN A CA 1
ATOM 676 C C . ASN A 1 84 ? -7.421 1.006 5.910 1.00 93.88 84 ASN A C 1
ATOM 678 O O . ASN A 1 84 ? -8.596 0.901 6.251 1.00 93.88 84 ASN A O 1
ATOM 682 N N . GLN A 1 85 ? -7.053 1.804 4.908 1.00 90.69 85 GLN A N 1
ATOM 683 C CA . GLN A 1 85 ? -8.010 2.602 4.152 1.00 90.69 85 GLN A CA 1
ATOM 684 C C . GLN A 1 85 ? -8.958 1.743 3.305 1.00 90.69 85 GLN A C 1
ATOM 686 O O . GLN A 1 85 ? -10.167 1.991 3.315 1.00 90.69 85 GLN A O 1
ATOM 691 N N . ILE A 1 86 ? -8.431 0.741 2.594 1.00 90.69 86 ILE A N 1
ATOM 692 C CA . ILE A 1 86 ? -9.244 -0.210 1.824 1.00 90.69 86 ILE A CA 1
ATOM 693 C C . ILE A 1 86 ? -10.176 -0.961 2.768 1.00 90.69 86 ILE A C 1
ATOM 695 O O . ILE A 1 86 ? -11.385 -0.970 2.550 1.00 90.69 86 ILE A O 1
ATOM 699 N N . PHE A 1 87 ? -9.629 -1.513 3.850 1.00 90.38 87 PHE A N 1
ATOM 700 C CA . PHE A 1 87 ? -10.369 -2.255 4.861 1.00 90.38 87 PHE A CA 1
ATOM 701 C C . PHE A 1 87 ? -11.528 -1.429 5.434 1.00 90.38 87 PHE A C 1
ATOM 703 O O . PHE A 1 87 ? -12.682 -1.846 5.361 1.00 90.38 87 PHE A O 1
ATOM 710 N N . CYS A 1 88 ? -1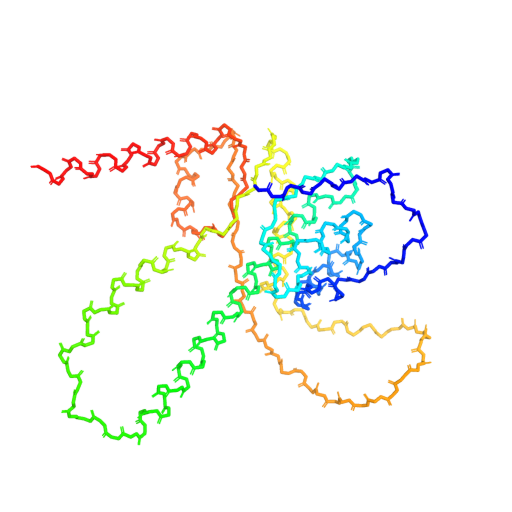1.249 -0.206 5.900 1.00 87.50 88 CYS A N 1
ATOM 711 C CA . CYS A 1 88 ? -12.269 0.717 6.398 1.00 87.50 88 CYS A CA 1
ATOM 712 C C . CYS A 1 88 ? -13.371 0.991 5.364 1.00 87.50 88 CYS A C 1
ATOM 714 O O . CYS A 1 88 ? -14.545 1.084 5.724 1.00 87.50 88 CYS A O 1
ATOM 716 N N . LYS A 1 89 ? -13.018 1.159 4.080 1.00 85.31 89 LYS A N 1
ATOM 717 C CA . LYS A 1 89 ? -14.017 1.381 3.025 1.00 85.31 89 LYS A CA 1
ATOM 718 C C . LYS A 1 89 ? -14.872 0.145 2.778 1.00 85.31 89 LYS A C 1
ATOM 720 O O . LYS A 1 89 ? -16.087 0.281 2.669 1.00 85.31 89 LYS A O 1
ATOM 725 N N . MET A 1 90 ? -14.261 -1.036 2.699 1.00 84.69 90 MET A N 1
ATOM 726 C CA . MET A 1 90 ? -15.004 -2.281 2.513 1.00 84.69 90 MET A CA 1
ATOM 727 C C . MET A 1 90 ? -15.954 -2.529 3.694 1.00 84.69 90 MET A C 1
ATOM 729 O O . MET A 1 90 ? -17.096 -2.928 3.474 1.00 84.69 90 MET A O 1
ATOM 733 N N . LYS A 1 91 ? -15.521 -2.205 4.921 1.00 83.81 91 LYS A N 1
ATOM 734 C CA . LYS A 1 91 ? -16.337 -2.312 6.136 1.00 83.81 91 LYS A CA 1
ATOM 735 C C . LYS A 1 91 ? -17.572 -1.426 6.114 1.00 83.81 91 LYS A C 1
ATOM 737 O O . LYS A 1 91 ? -18.686 -1.929 6.222 1.00 83.81 91 LYS A O 1
ATOM 742 N N . LYS A 1 92 ? -17.390 -0.142 5.808 1.00 82.94 92 LYS A N 1
ATOM 743 C CA . LYS A 1 92 ? -18.507 0.800 5.632 1.00 82.94 92 LYS A CA 1
ATOM 744 C C . LYS A 1 92 ? -19.484 0.364 4.540 1.00 82.94 92 LYS A C 1
ATOM 746 O O . LYS A 1 92 ? -20.689 0.556 4.690 1.00 82.94 92 LYS A O 1
ATOM 751 N N . LYS A 1 93 ? -18.983 -0.213 3.438 1.00 79.19 93 LYS A N 1
ATOM 752 C CA . LYS A 1 93 ? -19.835 -0.698 2.343 1.00 79.19 93 LYS A CA 1
ATOM 753 C C . LYS A 1 93 ? -20.743 -1.835 2.814 1.00 79.19 93 LYS A C 1
ATOM 755 O O . LYS A 1 93 ? -21.950 -1.733 2.628 1.00 79.19 93 LYS A O 1
ATOM 760 N N . LYS A 1 94 ? -20.186 -2.850 3.485 1.00 77.56 94 LYS A N 1
ATOM 761 C CA . LYS A 1 94 ? -20.973 -3.969 4.029 1.00 77.56 94 LYS A CA 1
ATOM 762 C C . LYS A 1 94 ? -21.995 -3.507 5.064 1.00 77.56 94 LYS A C 1
ATOM 764 O O . LYS A 1 94 ? -23.144 -3.920 4.999 1.00 77.56 94 LYS A O 1
ATOM 769 N N . GLU A 1 95 ? -21.605 -2.613 5.972 1.00 77.62 95 GLU A N 1
ATOM 770 C CA . GLU A 1 95 ? -22.526 -2.029 6.960 1.00 77.62 95 GLU A CA 1
ATOM 771 C C . GLU A 1 95 ? -23.702 -1.308 6.275 1.00 77.62 95 GLU A C 1
ATOM 773 O O . GLU A 1 95 ? -24.853 -1.462 6.678 1.00 77.62 95 GLU A O 1
ATOM 778 N N . THR A 1 96 ? -23.435 -0.572 5.191 1.00 74.94 96 THR A N 1
ATOM 779 C CA . THR A 1 96 ? -24.472 0.127 4.411 1.00 74.94 96 THR A CA 1
ATOM 780 C C . THR A 1 96 ? -25.387 -0.850 3.664 1.00 74.94 96 THR A C 1
ATOM 782 O O . THR A 1 96 ? -26.605 -0.683 3.680 1.00 74.94 96 THR A O 1
ATOM 785 N N . GLU A 1 97 ? -24.825 -1.886 3.034 1.00 72.62 97 GLU A N 1
ATOM 786 C CA . GLU A 1 97 ? -25.581 -2.943 2.346 1.00 72.62 97 GLU A CA 1
ATOM 787 C C . GLU A 1 97 ? -26.495 -3.704 3.318 1.00 72.62 97 GLU A C 1
ATOM 789 O O . GLU A 1 97 ? -27.671 -3.918 3.020 1.00 72.62 97 GLU A O 1
ATOM 794 N N . GLN A 1 98 ? -25.989 -4.040 4.508 1.00 70.88 98 GLN A N 1
ATOM 795 C CA . GLN A 1 98 ? -26.753 -4.711 5.560 1.00 70.88 98 GLN A CA 1
ATOM 796 C C . GLN A 1 98 ? -27.911 -3.836 6.058 1.00 70.88 98 GLN A C 1
ATOM 798 O O . GLN A 1 98 ? -29.044 -4.302 6.147 1.00 70.88 98 GLN A O 1
ATOM 803 N N . ASN A 1 99 ? -27.652 -2.549 6.316 1.00 68.00 99 ASN A N 1
ATOM 804 C CA . ASN A 1 99 ? -28.683 -1.603 6.747 1.00 68.00 99 ASN A CA 1
ATOM 805 C C . ASN A 1 99 ? -29.771 -1.414 5.678 1.00 68.00 99 ASN A C 1
ATOM 807 O O . ASN A 1 99 ? -30.955 -1.362 6.005 1.00 68.00 99 ASN A O 1
ATOM 811 N N . ASN A 1 100 ? -29.390 -1.362 4.399 1.00 67.44 100 ASN A N 1
ATOM 812 C CA . ASN A 1 100 ? -30.342 -1.277 3.291 1.00 67.44 100 ASN A CA 1
ATOM 813 C C . ASN A 1 100 ? -31.178 -2.555 3.140 1.00 67.44 100 ASN A C 1
ATOM 815 O O . ASN A 1 100 ? -32.367 -2.464 2.836 1.00 67.44 100 ASN A O 1
ATOM 819 N N . LYS A 1 101 ? -30.583 -3.734 3.364 1.00 65.25 101 LYS A N 1
ATOM 820 C CA . LYS A 1 101 ? -31.300 -5.014 3.342 1.00 65.25 101 LYS A CA 1
ATOM 821 C C . LYS A 1 101 ? -32.324 -5.095 4.476 1.00 65.25 101 LYS A C 1
ATOM 823 O O . LYS A 1 101 ? -33.494 -5.329 4.200 1.00 65.25 101 LYS A O 1
ATOM 828 N N . ASN A 1 102 ? -31.916 -4.765 5.702 1.00 61.22 102 ASN A N 1
ATOM 829 C CA . ASN A 1 102 ? -32.809 -4.729 6.864 1.00 61.22 102 ASN A CA 1
ATOM 830 C C . ASN A 1 102 ? -33.978 -3.748 6.647 1.00 61.22 102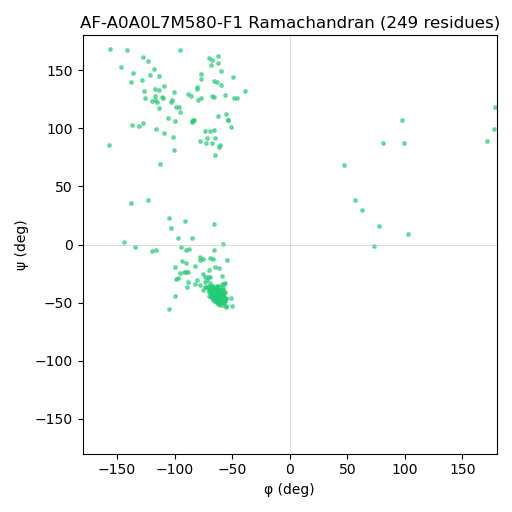 ASN A C 1
ATOM 832 O O . ASN A 1 102 ? -35.127 -4.078 6.920 1.00 61.22 102 ASN A O 1
ATOM 836 N N . LYS A 1 103 ? -33.712 -2.570 6.065 1.00 57.31 103 LYS A N 1
ATOM 837 C CA . LYS A 1 103 ? -34.749 -1.572 5.757 1.00 57.31 103 LYS A CA 1
ATOM 838 C C . LYS A 1 103 ? -35.719 -2.033 4.659 1.00 57.31 103 LYS A C 1
ATOM 840 O O . LYS A 1 103 ? -36.905 -1.732 4.732 1.00 57.31 103 LYS A O 1
ATOM 845 N N . LYS A 1 104 ? -35.247 -2.772 3.645 1.00 57.41 104 LYS A N 1
ATOM 846 C CA . LYS A 1 104 ? -36.112 -3.387 2.618 1.00 57.41 104 LYS A CA 1
ATOM 847 C C . LYS A 1 104 ? -36.968 -4.522 3.191 1.00 57.41 104 LYS A C 1
ATOM 849 O O . LYS A 1 104 ? -38.126 -4.641 2.809 1.00 57.41 104 LYS A O 1
ATOM 854 N N . GLU A 1 105 ? -36.429 -5.312 4.117 1.00 55.31 105 GLU A N 1
ATOM 855 C CA .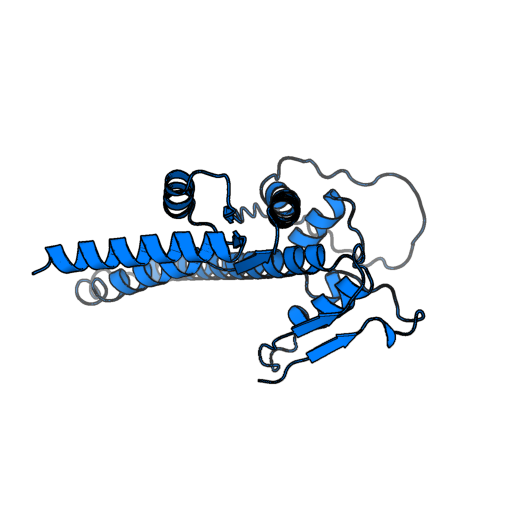 GLU A 1 105 ? -37.167 -6.373 4.820 1.00 55.31 105 GLU A CA 1
ATOM 856 C C . GLU A 1 105 ? -38.232 -5.806 5.781 1.00 55.31 105 GLU A C 1
ATOM 858 O O . GLU A 1 105 ? -39.311 -6.382 5.907 1.00 55.31 105 GLU A O 1
ATOM 863 N N . GLU A 1 106 ? -37.990 -4.642 6.396 1.00 52.75 106 GLU A N 1
ATOM 864 C CA . GLU A 1 106 ? -38.998 -3.910 7.183 1.00 52.75 106 GLU A CA 1
ATOM 865 C C . GLU A 1 106 ? -40.106 -3.296 6.310 1.00 52.75 106 GLU A C 1
ATOM 867 O O . GLU A 1 106 ? -41.279 -3.358 6.674 1.00 52.75 106 GLU A O 1
ATOM 872 N N . ILE A 1 107 ? -39.764 -2.751 5.136 1.00 51.25 107 ILE A N 1
ATOM 873 C CA . ILE A 1 107 ? -40.741 -2.183 4.188 1.00 51.25 107 ILE A CA 1
ATOM 874 C C . ILE A 1 107 ? -41.563 -3.288 3.501 1.00 51.25 107 ILE A C 1
ATOM 876 O O . ILE A 1 107 ? -42.743 -3.086 3.235 1.00 51.25 107 ILE A O 1
ATOM 880 N N . GLY A 1 108 ? -40.993 -4.480 3.292 1.00 45.44 108 GLY A N 1
ATOM 881 C CA . GLY A 1 108 ? -41.697 -5.656 2.761 1.00 45.44 108 GLY A CA 1
ATOM 882 C C . GLY A 1 108 ? -42.794 -6.229 3.672 1.00 45.44 108 GLY A C 1
ATOM 883 O O . GLY A 1 108 ? -43.496 -7.147 3.258 1.00 45.44 108 GLY A O 1
ATOM 884 N N . LYS A 1 109 ? -42.969 -5.695 4.892 1.00 43.25 109 LYS A N 1
ATOM 885 C CA . LYS A 1 109 ? -44.129 -5.972 5.759 1.00 43.25 109 LYS A CA 1
ATOM 886 C C . LYS A 1 109 ? -45.302 -5.006 5.551 1.00 43.25 109 LYS A C 1
ATOM 888 O O . LYS A 1 109 ? -46.349 -5.208 6.160 1.00 43.25 109 LYS A O 1
ATOM 893 N N . ILE A 1 110 ? -45.153 -3.980 4.711 1.00 45.38 110 ILE A N 1
ATOM 894 C CA . ILE A 1 110 ? -46.250 -3.100 4.297 1.00 45.38 110 ILE A CA 1
ATOM 895 C C . ILE A 1 110 ? -46.605 -3.464 2.856 1.00 45.38 110 ILE A C 1
ATOM 897 O O . ILE A 1 110 ? -45.835 -3.237 1.926 1.00 45.38 110 ILE A O 1
ATOM 901 N N . ASP A 1 111 ? -47.773 -4.080 2.714 1.00 48.38 111 ASP A N 1
ATOM 902 C CA . ASP A 1 111 ? -48.327 -4.637 1.484 1.00 48.38 111 ASP A CA 1
ATOM 903 C C . ASP A 1 111 ? -48.360 -3.590 0.350 1.00 48.38 111 ASP A C 1
ATOM 905 O O . ASP A 1 111 ? -49.144 -2.640 0.375 1.00 48.38 111 ASP A O 1
ATOM 909 N N . TYR A 1 112 ? -47.471 -3.733 -0.638 1.00 40.66 112 TYR A N 1
ATOM 910 C CA . TYR A 1 112 ? -47.320 -2.810 -1.775 1.00 40.66 112 TYR A CA 1
ATOM 911 C C . TYR A 1 112 ? -47.485 -3.532 -3.118 1.00 40.66 112 TYR A C 1
ATOM 913 O O . TYR A 1 112 ? -46.818 -3.220 -4.104 1.00 40.66 112 TYR A O 1
ATOM 921 N N . SER A 1 113 ? -48.416 -4.484 -3.189 1.00 38.06 113 SER A N 1
ATOM 922 C CA . SER A 1 113 ? -48.762 -5.222 -4.413 1.00 38.06 113 SER A CA 1
ATOM 923 C C . SER A 1 113 ? -49.398 -4.375 -5.533 1.00 38.06 113 SER A C 1
ATOM 925 O O . SER A 1 113 ? -49.998 -4.938 -6.446 1.00 38.06 113 SER A O 1
ATOM 927 N N . LYS A 1 114 ? -49.297 -3.034 -5.527 1.00 37.22 114 LYS A N 1
ATOM 928 C CA . LYS A 1 114 ? -50.080 -2.225 -6.479 1.00 37.22 114 LYS A CA 1
ATOM 929 C C . LYS A 1 114 ? -49.479 -0.949 -7.072 1.00 37.22 114 LYS A C 1
ATOM 931 O O . LYS A 1 114 ? -50.193 -0.316 -7.837 1.00 37.22 114 LYS A O 1
ATOM 936 N N . TYR A 1 115 ? -48.228 -0.554 -6.794 1.00 38.06 115 TYR A N 1
ATOM 937 C CA . TYR A 1 115 ? -47.798 0.809 -7.184 1.00 38.06 115 TYR A CA 1
ATOM 938 C C . TYR A 1 115 ? -46.434 1.020 -7.870 1.00 38.06 115 TYR A C 1
ATOM 940 O O . TYR A 1 115 ? -46.148 2.161 -8.219 1.00 38.06 115 TYR A O 1
ATOM 948 N N . VAL A 1 116 ? -45.577 0.012 -8.100 1.00 36.97 116 VAL A N 1
ATOM 949 C CA . VAL A 1 116 ? -44.168 0.296 -8.495 1.00 36.97 116 VAL A CA 1
ATOM 950 C C . VAL A 1 116 ? -43.606 -0.596 -9.618 1.00 36.97 116 VAL A C 1
ATOM 952 O O . VAL A 1 116 ? -42.431 -0.942 -9.606 1.00 36.97 116 VAL A O 1
ATOM 955 N N . SER A 1 117 ? -44.416 -0.980 -10.608 1.00 40.19 117 SER A N 1
ATOM 956 C CA . SER A 1 117 ? -43.930 -1.840 -11.708 1.00 40.19 117 SER A CA 1
ATOM 957 C C . SER A 1 117 ? -42.996 -1.120 -12.698 1.00 40.19 117 SER A C 1
ATOM 959 O O . SER A 1 117 ? -42.010 -1.708 -13.131 1.00 40.19 117 SER A O 1
ATOM 961 N N . ASP A 1 118 ? -43.223 0.159 -13.026 1.00 34.03 118 ASP A N 1
ATOM 962 C CA . ASP A 1 118 ? -42.739 0.636 -14.339 1.00 34.03 118 ASP A CA 1
ATOM 963 C C . ASP A 1 118 ? -41.655 1.731 -14.325 1.00 34.03 118 ASP A C 1
ATOM 965 O O . ASP A 1 118 ? -41.114 2.060 -15.378 1.00 34.03 118 ASP A O 1
ATOM 969 N N . HIS A 1 119 ? -41.256 2.278 -13.167 1.00 34.94 119 HIS A N 1
ATOM 970 C CA . HIS A 1 119 ? -40.328 3.432 -13.138 1.00 34.94 119 HIS A CA 1
ATOM 971 C C . HIS A 1 119 ? -38.991 3.234 -12.408 1.00 34.94 119 HIS A C 1
ATOM 973 O O . HIS A 1 119 ? -38.130 4.111 -12.476 1.00 34.94 119 HIS A O 1
ATOM 979 N N . ILE A 1 120 ? -38.759 2.097 -11.747 1.00 40.09 120 ILE A N 1
ATOM 980 C CA . ILE A 1 120 ? -37.515 1.864 -10.983 1.00 40.09 120 ILE A CA 1
ATOM 981 C C . ILE A 1 120 ? -36.490 1.016 -11.762 1.00 40.09 120 ILE A C 1
ATOM 983 O O . ILE A 1 120 ? -35.290 1.080 -11.496 1.00 40.09 120 ILE A O 1
ATOM 987 N N . SER A 1 121 ? -36.931 0.283 -12.783 1.00 36.88 121 SER A N 1
ATOM 988 C CA . SER A 1 121 ? -36.135 -0.738 -13.476 1.00 36.88 121 SER A CA 1
ATOM 989 C C . SER A 1 121 ? -34.979 -0.174 -14.313 1.00 36.88 121 SER A C 1
ATOM 991 O O . SER A 1 121 ? -33.966 -0.846 -14.478 1.00 36.88 121 SER A O 1
ATOM 993 N N . GLN A 1 122 ? -35.092 1.059 -14.822 1.00 36.22 122 GLN A N 1
ATOM 994 C CA . GLN A 1 122 ? -34.107 1.624 -15.759 1.00 36.22 122 GLN A CA 1
ATOM 995 C C . GLN A 1 122 ? -33.015 2.485 -15.105 1.00 36.22 122 GLN A C 1
ATOM 997 O O . GLN A 1 122 ? -31.920 2.570 -15.646 1.00 36.22 122 GLN A O 1
ATOM 1002 N N . SER A 1 123 ? -33.239 3.085 -13.931 1.00 35.00 123 SER A N 1
ATOM 1003 C CA . SER A 1 123 ? -32.245 3.984 -13.307 1.00 35.00 123 SER A CA 1
ATOM 1004 C C . SER A 1 123 ? -31.244 3.280 -12.378 1.00 35.00 123 SER A C 1
ATOM 1006 O O . SER A 1 123 ? -30.200 3.847 -12.047 1.00 35.00 123 SER A O 1
ATOM 1008 N N . ILE A 1 124 ? -31.542 2.043 -11.965 1.00 36.22 124 ILE A N 1
ATOM 1009 C CA . ILE A 1 124 ? -30.717 1.266 -11.023 1.00 36.22 124 ILE A CA 1
ATOM 1010 C C . ILE A 1 124 ? -29.629 0.446 -11.745 1.00 36.22 124 ILE A C 1
ATOM 1012 O O . ILE A 1 124 ? -28.523 0.320 -11.223 1.00 36.22 124 ILE A O 1
ATOM 1016 N N . SER A 1 125 ? -29.891 -0.029 -12.968 1.00 42.31 125 SER A N 1
ATOM 1017 C CA . SER A 1 125 ? -28.977 -0.881 -13.756 1.00 42.31 125 SER A CA 1
ATOM 1018 C C . SER A 1 125 ? -27.628 -0.217 -14.072 1.00 42.31 125 SER A C 1
ATOM 1020 O O . SER A 1 125 ? -26.560 -0.795 -13.850 1.00 42.31 125 SER A O 1
ATOM 1022 N N . ASP A 1 126 ? -27.659 1.022 -14.562 1.00 39.38 126 ASP A N 1
ATOM 1023 C CA . ASP A 1 126 ? -26.462 1.646 -15.140 1.00 39.38 126 ASP A CA 1
ATOM 1024 C C . ASP A 1 126 ? -25.528 2.215 -14.065 1.00 39.38 126 ASP A C 1
ATOM 1026 O O . ASP A 1 126 ? -24.302 2.192 -14.204 1.00 39.38 126 ASP A O 1
ATOM 1030 N N . ASN A 1 127 ? -26.095 2.648 -12.935 1.00 38.56 127 ASN A N 1
ATOM 1031 C CA . ASN A 1 127 ? -25.322 3.139 -11.798 1.00 38.56 127 ASN A CA 1
ATOM 1032 C C . ASN A 1 127 ? -24.624 2.013 -11.031 1.00 38.56 127 ASN A C 1
ATOM 1034 O O . ASN A 1 127 ? -23.494 2.216 -10.595 1.00 38.56 127 ASN A O 1
ATOM 1038 N N . GLU A 1 128 ? -25.232 0.831 -10.878 1.00 42.41 128 GLU A N 1
ATOM 1039 C CA . GLU A 1 128 ? -24.572 -0.287 -10.192 1.00 42.41 128 GLU A CA 1
ATOM 1040 C C . GLU A 1 128 ? -23.342 -0.773 -10.973 1.00 42.41 128 GLU A C 1
ATOM 1042 O O . GLU A 1 128 ? -22.268 -0.905 -10.384 1.00 42.41 128 GLU A O 1
ATOM 1047 N N . ASN A 1 129 ? -23.434 -0.921 -12.299 1.00 40.06 129 ASN A N 1
ATOM 1048 C CA . ASN A 1 129 ? -22.307 -1.346 -13.141 1.00 40.06 129 ASN A CA 1
ATOM 1049 C C . ASN A 1 129 ? -21.143 -0.338 -13.150 1.00 40.06 129 ASN A C 1
ATOM 1051 O O . ASN A 1 129 ? -19.975 -0.727 -13.042 1.00 40.06 129 ASN A O 1
ATOM 1055 N N . ILE A 1 130 ? -21.445 0.965 -13.188 1.00 40.62 130 ILE A N 1
ATOM 1056 C CA . ILE A 1 130 ? -20.442 2.031 -13.053 1.00 40.62 130 ILE A CA 1
ATOM 1057 C C . ILE A 1 130 ? -19.806 2.004 -11.653 1.00 40.62 130 ILE A C 1
ATOM 1059 O O . ILE A 1 130 ? -18.589 2.147 -11.521 1.00 40.62 130 ILE A O 1
ATOM 1063 N N . PHE A 1 131 ? -20.587 1.750 -10.598 1.00 38.94 131 PHE A N 1
ATOM 1064 C CA . PHE A 1 131 ? -20.101 1.710 -9.215 1.00 38.94 131 PHE A CA 1
ATOM 1065 C C . PHE A 1 131 ? -19.268 0.455 -8.895 1.00 38.94 131 PHE A C 1
ATOM 1067 O O . PHE A 1 131 ? -18.315 0.537 -8.113 1.00 38.94 131 PHE A O 1
ATOM 1074 N N . PHE A 1 132 ? -19.569 -0.689 -9.522 1.00 42.41 132 PHE A N 1
ATOM 1075 C CA . PHE A 1 132 ? -18.786 -1.923 -9.396 1.00 42.41 132 PHE A CA 1
ATOM 1076 C C . PHE A 1 132 ? -17.357 -1.742 -9.932 1.00 42.41 132 PHE A C 1
ATOM 1078 O O . PHE A 1 132 ? -16.407 -2.153 -9.265 1.00 42.41 132 PHE A O 1
ATOM 1085 N N . GLY A 1 133 ? -17.175 -1.040 -11.058 1.00 45.72 133 GLY A N 1
ATOM 1086 C CA . GLY A 1 133 ? -15.854 -0.766 -11.642 1.00 45.72 133 GLY A CA 1
ATOM 1087 C C . GLY A 1 133 ? -14.928 0.081 -10.753 1.00 45.72 133 GLY A C 1
ATOM 1088 O O . GLY A 1 133 ? -13.724 -0.177 -10.680 1.00 45.72 133 GLY A O 1
ATOM 1089 N N . PHE A 1 134 ? -15.477 1.048 -10.007 1.00 47.75 134 PHE A N 1
ATOM 1090 C CA . PHE A 1 134 ? -14.696 1.937 -9.132 1.00 47.75 134 PHE A CA 1
ATOM 1091 C C . PHE A 1 134 ? -14.219 1.286 -7.826 1.00 47.75 134 PHE A C 1
ATOM 1093 O O . PHE A 1 134 ? -13.365 1.850 -7.135 1.00 47.75 134 PHE A O 1
ATOM 1100 N N . LEU A 1 135 ? -14.737 0.107 -7.467 1.00 52.62 135 LEU A N 1
ATOM 1101 C CA . LEU A 1 135 ? -14.374 -0.566 -6.219 1.00 52.62 135 LEU A CA 1
ATOM 1102 C C . LEU A 1 135 ? -13.066 -1.366 -6.331 1.00 52.62 135 LEU A C 1
ATOM 1104 O O . LEU A 1 135 ? -12.443 -1.674 -5.312 1.00 52.62 135 LEU A O 1
ATOM 1108 N N . PHE A 1 136 ? -12.633 -1.668 -7.558 1.00 60.69 136 PHE A N 1
ATOM 1109 C CA . PHE A 1 136 ? -11.534 -2.593 -7.803 1.00 60.69 136 PHE A CA 1
ATOM 1110 C C . PHE A 1 136 ? -10.153 -1.957 -7.853 1.00 60.69 136 PHE A C 1
ATOM 1112 O O . PHE A 1 136 ? -9.212 -2.671 -7.564 1.00 60.69 136 PHE A O 1
ATOM 1119 N N . PHE A 1 137 ? -9.992 -0.665 -8.155 1.00 72.00 137 PHE A N 1
ATOM 1120 C CA . PHE A 1 137 ? -8.678 0.001 -8.148 1.00 72.00 137 PHE A CA 1
ATOM 1121 C C . PHE A 1 137 ? -8.623 1.088 -7.086 1.00 72.00 137 PHE A C 1
ATOM 1123 O O . PHE A 1 137 ? -9.102 2.203 -7.281 1.00 72.00 137 PHE A O 1
ATOM 1130 N N . TYR A 1 138 ? -8.020 0.763 -5.946 1.00 81.38 138 TYR A N 1
ATOM 1131 C CA . TYR A 1 138 ? -7.934 1.677 -4.814 1.00 81.38 138 TYR A CA 1
ATOM 1132 C C . TYR A 1 138 ? -6.585 2.390 -4.727 1.00 81.38 138 TYR A C 1
ATOM 1134 O O . TYR A 1 138 ? -6.535 3.584 -4.430 1.00 81.38 138 TYR A O 1
ATOM 1142 N N . GLY A 1 139 ? -5.489 1.656 -4.920 1.00 87.25 139 GLY A N 1
ATOM 1143 C CA . GLY A 1 139 ? -4.142 2.157 -4.667 1.00 87.25 139 GLY A CA 1
ATOM 1144 C C . GLY A 1 139 ? -3.149 1.762 -5.750 1.00 87.25 139 GLY A C 1
ATOM 1145 O O . GLY A 1 139 ? -3.140 0.624 -6.211 1.00 87.25 139 GLY A O 1
ATOM 1146 N N . LEU A 1 140 ? -2.279 2.704 -6.107 1.00 94.31 140 LEU A N 1
ATOM 1147 C CA . LEU A 1 140 ? -1.099 2.471 -6.929 1.00 94.31 140 LEU A CA 1
ATOM 1148 C C . LEU A 1 140 ? 0.145 2.797 -6.100 1.00 94.31 140 LEU A C 1
ATOM 1150 O O . LEU A 1 140 ? 0.246 3.891 -5.545 1.00 94.31 140 LEU A O 1
ATOM 1154 N N . ILE A 1 141 ? 1.087 1.862 -6.042 1.00 96.38 141 ILE A N 1
ATOM 1155 C CA . ILE A 1 141 ? 2.407 2.048 -5.440 1.00 96.38 141 ILE A CA 1
ATOM 1156 C C . ILE A 1 141 ? 3.442 1.931 -6.554 1.00 96.38 141 ILE A C 1
ATOM 1158 O O . ILE A 1 141 ? 3.491 0.920 -7.256 1.00 96.38 141 ILE A O 1
ATOM 1162 N N . LEU A 1 142 ? 4.257 2.970 -6.724 1.00 97.56 142 LEU A N 1
ATOM 1163 C CA . LEU A 1 142 ? 5.351 2.974 -7.686 1.00 97.56 142 LEU A CA 1
ATOM 1164 C C . LEU A 1 142 ? 6.671 2.766 -6.958 1.00 97.56 142 LEU A C 1
ATOM 1166 O O . LEU A 1 142 ? 7.022 3.558 -6.089 1.00 97.56 142 LEU A O 1
ATOM 1170 N N . GLU A 1 143 ? 7.398 1.726 -7.347 1.00 97.00 143 GLU A N 1
ATOM 1171 C CA . GLU A 1 143 ? 8.731 1.420 -6.828 1.00 97.00 143 GLU A CA 1
ATOM 1172 C C . GLU A 1 143 ? 9.740 1.401 -7.986 1.00 97.00 143 GLU A C 1
ATOM 1174 O O . GLU A 1 143 ? 9.389 1.021 -9.106 1.00 97.00 143 GLU A O 1
ATOM 1179 N N . PRO A 1 144 ? 10.995 1.830 -7.772 1.00 96.50 144 PRO A N 1
ATOM 1180 C CA . PRO A 1 144 ? 11.949 1.995 -8.866 1.00 96.50 144 PRO A CA 1
ATOM 1181 C C . PRO A 1 144 ? 12.514 0.665 -9.386 1.00 96.50 144 PRO A C 1
ATOM 1183 O O . PRO A 1 144 ? 12.914 0.599 -10.547 1.00 96.50 144 PRO A O 1
ATOM 1186 N N . THR A 1 145 ? 12.537 -0.392 -8.565 1.00 96.31 145 THR A N 1
ATOM 1187 C CA . THR A 1 145 ? 13.120 -1.695 -8.928 1.00 96.31 145 THR A CA 1
ATOM 1188 C C . THR A 1 145 ? 12.153 -2.853 -8.689 1.00 96.31 145 THR A C 1
ATOM 1190 O O . THR A 1 145 ? 11.178 -2.733 -7.943 1.00 96.31 145 THR A O 1
ATOM 1193 N N . ARG A 1 146 ? 12.430 -3.999 -9.326 1.00 96.56 146 ARG A N 1
ATOM 1194 C CA . ARG A 1 146 ? 11.619 -5.223 -9.204 1.00 96.56 146 ARG A CA 1
ATOM 1195 C C . ARG A 1 146 ? 11.623 -5.753 -7.774 1.00 96.56 146 ARG A C 1
ATOM 1197 O O . ARG A 1 146 ? 10.589 -6.166 -7.259 1.00 96.56 146 ARG A O 1
ATOM 1204 N N . GLU A 1 147 ? 12.785 -5.707 -7.140 1.00 96.50 147 GLU A N 1
ATOM 1205 C CA . GLU A 1 147 ? 13.041 -6.216 -5.797 1.00 96.50 147 GLU A CA 1
ATOM 1206 C C . GLU A 1 147 ? 12.236 -5.417 -4.771 1.00 96.50 147 GLU A C 1
ATOM 1208 O O . GLU A 1 147 ? 11.601 -5.999 -3.895 1.00 96.50 147 GLU A O 1
ATOM 1213 N N . LEU A 1 148 ? 12.183 -4.088 -4.922 1.00 95.56 148 LEU A N 1
ATOM 1214 C CA . LEU A 1 148 ? 11.368 -3.234 -4.059 1.00 95.56 148 LEU A CA 1
ATOM 1215 C C . LEU A 1 148 ? 9.870 -3.456 -4.283 1.00 95.56 148 LEU A C 1
ATOM 1217 O O . LEU A 1 148 ? 9.129 -3.568 -3.304 1.00 95.56 148 LEU A O 1
ATOM 1221 N N . CYS A 1 149 ? 9.417 -3.608 -5.536 1.00 97.31 149 CYS A N 1
ATOM 1222 C CA . CYS A 1 149 ? 8.032 -4.002 -5.801 1.00 97.31 149 CYS A CA 1
ATOM 1223 C C . CYS A 1 149 ? 7.681 -5.312 -5.076 1.00 97.31 149 CYS A C 1
ATOM 1225 O O . CYS A 1 149 ? 6.627 -5.396 -4.443 1.00 97.31 149 CYS A O 1
ATOM 1227 N N . GLN A 1 150 ? 8.556 -6.322 -5.160 1.00 96.81 150 GLN A N 1
ATOM 1228 C CA . GLN A 1 150 ? 8.332 -7.630 -4.547 1.00 96.81 150 GLN A CA 1
ATOM 1229 C C . GLN A 1 150 ? 8.255 -7.521 -3.021 1.00 96.81 150 GLN A C 1
ATOM 1231 O O . GLN A 1 150 ? 7.304 -8.016 -2.425 1.00 96.81 150 GLN A O 1
ATOM 1236 N N . GLN A 1 151 ? 9.176 -6.784 -2.394 1.00 96.00 151 GLN A N 1
ATOM 1237 C CA . GLN A 1 151 ? 9.160 -6.555 -0.945 1.00 96.00 151 GLN A CA 1
ATOM 1238 C C . GLN A 1 151 ? 7.859 -5.892 -0.467 1.00 96.00 151 GLN A C 1
ATOM 1240 O O . GLN A 1 151 ? 7.276 -6.308 0.537 1.00 96.00 151 GLN A O 1
ATOM 1245 N N . VAL A 1 152 ? 7.378 -4.865 -1.176 1.00 97.31 152 VAL A N 1
ATOM 1246 C CA . VAL A 1 152 ? 6.102 -4.205 -0.849 1.00 97.31 152 VAL A CA 1
ATOM 1247 C C . VAL A 1 152 ? 4.930 -5.171 -1.024 1.00 97.31 152 VAL A C 1
ATOM 1249 O O . VAL A 1 152 ? 4.058 -5.248 -0.156 1.00 97.31 152 VAL A O 1
ATOM 1252 N N . TYR A 1 153 ? 4.913 -5.932 -2.118 1.00 97.19 153 TYR A N 1
ATOM 1253 C CA . TYR A 1 153 ? 3.875 -6.925 -2.382 1.00 97.19 153 TYR A CA 1
ATOM 1254 C C . TYR A 1 153 ? 3.821 -8.012 -1.305 1.00 97.19 153 TYR A C 1
ATOM 1256 O O . TYR A 1 153 ? 2.733 -8.320 -0.815 1.00 97.19 153 TYR A O 1
ATOM 1264 N N . ASP A 1 154 ? 4.971 -8.531 -0.879 1.00 97.06 154 ASP A N 1
ATOM 1265 C CA . ASP A 1 154 ? 5.067 -9.551 0.166 1.00 97.06 154 ASP A CA 1
ATOM 1266 C C . ASP A 1 154 ? 4.578 -9.016 1.516 1.00 97.06 154 ASP A C 1
ATOM 1268 O O . ASP A 1 154 ? 3.831 -9.695 2.221 1.00 97.06 154 ASP A O 1
ATOM 1272 N N . ASN A 1 155 ? 4.918 -7.771 1.866 1.00 96.75 155 ASN A N 1
ATOM 1273 C CA . ASN A 1 155 ? 4.416 -7.127 3.083 1.00 96.75 155 ASN A CA 1
ATOM 1274 C C . ASN A 1 155 ? 2.891 -6.949 3.056 1.00 96.75 155 ASN A C 1
ATOM 1276 O O . ASN A 1 155 ? 2.217 -7.227 4.051 1.00 96.75 155 ASN A O 1
ATOM 1280 N N . ILE A 1 156 ? 2.328 -6.549 1.911 1.00 96.44 156 ILE A N 1
ATOM 1281 C CA . ILE A 1 156 ? 0.873 -6.466 1.736 1.00 96.44 156 ILE A CA 1
ATOM 1282 C C . ILE A 1 156 ? 0.235 -7.854 1.858 1.00 96.44 156 ILE A C 1
ATOM 1284 O O . ILE A 1 156 ? -0.764 -8.013 2.561 1.00 96.44 156 ILE A O 1
ATOM 1288 N N . LYS A 1 157 ? 0.812 -8.875 1.217 1.00 94.62 157 LYS A N 1
ATOM 1289 C CA . LYS A 1 157 ? 0.346 -10.269 1.285 1.00 94.62 157 LYS A CA 1
ATOM 1290 C C . LYS A 1 157 ? 0.353 -10.814 2.708 1.00 94.62 157 LYS A C 1
ATOM 1292 O O . LYS A 1 157 ? -0.630 -11.429 3.102 1.00 94.62 157 LYS A O 1
ATOM 1297 N N . LYS A 1 158 ? 1.407 -10.556 3.487 1.00 94.50 158 LYS A N 1
ATOM 1298 C CA . LYS A 1 158 ? 1.501 -10.980 4.894 1.00 94.50 158 LYS A CA 1
ATOM 1299 C C . LYS A 1 158 ? 0.313 -10.476 5.710 1.00 94.50 158 LYS A C 1
ATOM 1301 O O . LYS A 1 158 ? -0.400 -11.280 6.301 1.00 94.50 158 LYS A O 1
ATOM 1306 N N . ILE A 1 159 ? 0.050 -9.168 5.670 1.00 94.38 159 ILE A N 1
ATOM 1307 C CA . ILE A 1 159 ? -1.073 -8.567 6.404 1.00 94.38 159 ILE A CA 1
ATOM 1308 C C . ILE A 1 159 ? -2.409 -9.101 5.866 1.00 94.38 159 ILE A C 1
ATOM 1310 O O . ILE A 1 159 ? -3.263 -9.538 6.629 1.00 94.38 159 ILE A O 1
ATOM 1314 N N . THR A 1 160 ? -2.602 -9.095 4.545 1.00 92.50 160 THR A N 1
ATOM 1315 C CA . THR A 1 160 ? -3.896 -9.450 3.932 1.00 92.50 160 THR A CA 1
ATOM 1316 C C . THR A 1 160 ? -4.242 -10.934 4.015 1.00 92.50 160 THR A C 1
ATOM 1318 O O . THR A 1 160 ? -5.423 -11.261 4.065 1.00 92.50 160 THR A O 1
ATOM 1321 N N . ASN A 1 161 ? -3.261 -11.838 4.069 1.00 90.62 161 ASN A N 1
ATOM 1322 C CA . ASN A 1 161 ? -3.509 -13.261 4.309 1.00 90.62 161 ASN A CA 1
ATOM 1323 C C . ASN A 1 161 ? -4.028 -13.501 5.730 1.00 90.62 161 ASN A C 1
ATOM 1325 O O . ASN A 1 161 ? -4.956 -14.280 5.909 1.00 90.62 161 ASN A O 1
ATOM 1329 N N . ILE A 1 162 ? -3.496 -12.783 6.721 1.00 89.81 162 ILE A N 1
ATOM 1330 C CA . ILE A 1 162 ? -3.982 -12.875 8.101 1.00 89.81 162 ILE A CA 1
ATOM 1331 C C . ILE A 1 162 ? -5.422 -12.368 8.209 1.00 89.81 162 ILE A C 1
ATOM 1333 O O . ILE A 1 162 ? -6.233 -12.979 8.887 1.00 89.81 162 ILE A O 1
ATOM 1337 N N . LEU A 1 163 ? -5.773 -11.309 7.474 1.00 86.12 163 LEU A N 1
ATOM 1338 C CA . LEU A 1 163 ? -7.158 -10.825 7.396 1.00 86.12 163 LEU A CA 1
ATOM 1339 C C . LEU A 1 163 ? -8.117 -11.805 6.694 1.00 86.12 163 LEU A C 1
ATOM 1341 O O . LEU A 1 163 ? -9.324 -11.588 6.727 1.00 86.12 163 LEU A O 1
ATOM 1345 N N . ARG A 1 164 ? -7.602 -12.836 6.007 1.00 79.12 164 ARG A N 1
ATOM 1346 C CA . ARG A 1 164 ? -8.409 -13.865 5.331 1.00 79.12 164 ARG A CA 1
ATOM 1347 C C . ARG A 1 164 ? -8.587 -15.137 6.159 1.00 79.12 164 ARG A C 1
ATOM 1349 O O . ARG A 1 164 ? -9.578 -15.822 5.930 1.00 79.12 164 ARG A O 1
ATOM 1356 N N . ASN A 1 165 ? -7.632 -15.463 7.029 1.00 63.88 165 ASN A N 1
ATOM 1357 C CA . ASN A 1 165 ? -7.584 -16.722 7.770 1.00 63.88 165 ASN A CA 1
ATOM 1358 C C . ASN A 1 165 ? -8.122 -16.501 9.195 1.00 63.88 165 ASN A C 1
ATOM 1360 O O . ASN A 1 165 ? -7.448 -15.897 10.030 1.00 63.88 165 ASN A O 1
ATOM 1364 N N . GLU A 1 166 ? -9.336 -16.985 9.459 1.00 55.06 166 GLU A N 1
ATOM 1365 C CA . GLU A 1 166 ? -10.001 -16.936 10.774 1.00 55.06 166 GLU A CA 1
ATOM 1366 C C . GLU A 1 166 ? -9.968 -18.288 11.521 1.00 55.06 166 G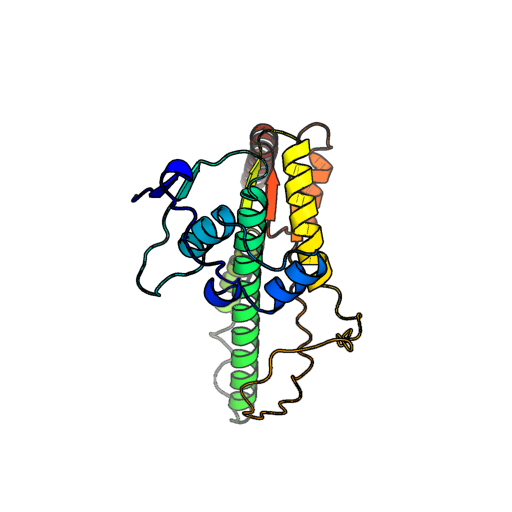LU A C 1
ATOM 1368 O O . GLU A 1 166 ? -10.679 -18.449 12.511 1.00 55.06 166 GLU A O 1
ATOM 1373 N N . ASP A 1 167 ? -9.139 -19.246 11.088 1.00 45.47 167 ASP A N 1
ATOM 1374 C CA . ASP A 1 167 ? -9.086 -20.589 11.696 1.00 45.47 167 ASP A CA 1
ATOM 1375 C C . ASP A 1 167 ? -8.124 -20.718 12.891 1.00 45.47 167 ASP A C 1
ATOM 1377 O O . ASP A 1 167 ? -8.098 -21.762 13.535 1.00 45.47 167 ASP A O 1
ATOM 1381 N N . ASP A 1 168 ? -7.364 -19.678 13.243 1.00 44.28 168 ASP A N 1
ATOM 1382 C CA . ASP A 1 168 ? -6.488 -19.757 14.414 1.00 44.28 168 ASP A CA 1
ATOM 1383 C C . ASP A 1 168 ? -7.277 -19.407 15.678 1.00 44.28 168 ASP A C 1
ATOM 1385 O O . ASP A 1 168 ? -7.589 -18.234 15.919 1.00 44.28 168 ASP A O 1
ATOM 1389 N N . GLU A 1 169 ? -7.594 -20.449 16.455 1.00 41.44 169 GLU A N 1
ATOM 1390 C CA . GLU A 1 169 ? -7.984 -20.367 17.861 1.00 41.44 169 GLU A CA 1
ATOM 1391 C C . GLU A 1 169 ? -7.144 -19.307 18.577 1.00 41.44 169 GLU A C 1
ATOM 1393 O O . GLU A 1 169 ? -5.920 -19.241 18.432 1.00 41.44 169 GLU A O 1
ATOM 1398 N N . ASP A 1 170 ? -7.818 -18.446 19.333 1.00 36.75 170 ASP A N 1
ATOM 1399 C CA . ASP A 1 170 ? -7.179 -17.439 20.160 1.00 36.75 170 ASP A CA 1
ATOM 1400 C C . ASP A 1 170 ? -6.141 -18.111 21.073 1.00 36.75 170 ASP A C 1
ATOM 1402 O O . ASP A 1 170 ? -6.487 -18.775 22.053 1.00 36.75 170 ASP A O 1
ATOM 1406 N N . ILE A 1 171 ? -4.850 -17.920 20.779 1.00 35.66 171 ILE A N 1
ATOM 1407 C CA . ILE A 1 171 ? -3.795 -18.093 21.776 1.00 35.66 171 ILE A CA 1
ATOM 1408 C C . ILE A 1 171 ? -4.050 -17.004 22.815 1.00 35.66 171 ILE A C 1
ATOM 1410 O O . ILE A 1 171 ? -3.614 -15.861 22.684 1.00 35.66 171 ILE A O 1
ATOM 1414 N N . TYR A 1 172 ? -4.819 -17.364 23.839 1.00 37.38 172 TYR A N 1
ATOM 1415 C CA . TYR A 1 172 ? -4.769 -16.694 25.120 1.00 37.38 172 TYR A CA 1
ATOM 1416 C C . TYR A 1 172 ? -3.315 -16.747 25.585 1.00 37.38 172 TYR A C 1
ATOM 1418 O O . TYR A 1 172 ? -2.794 -17.823 25.889 1.00 37.38 172 TYR A O 1
ATOM 1426 N N . ASP A 1 173 ? -2.669 -15.582 25.641 1.00 32.72 173 ASP A N 1
ATOM 1427 C CA . ASP A 1 173 ? -1.443 -15.373 26.405 1.00 32.72 173 ASP A CA 1
ATOM 1428 C C . ASP A 1 173 ? -1.756 -15.653 27.877 1.00 32.72 173 ASP A C 1
ATOM 1430 O O . ASP A 1 173 ? -2.103 -14.780 28.671 1.00 32.72 173 ASP A O 1
ATOM 1434 N N . ASN A 1 174 ? -1.671 -16.926 28.240 1.00 38.72 174 ASN A N 1
ATOM 1435 C CA . ASN A 1 174 ? -1.611 -17.367 29.611 1.00 38.72 174 ASN A CA 1
ATOM 1436 C C . ASN A 1 174 ? -0.146 -17.670 29.917 1.00 38.72 174 ASN A C 1
ATOM 1438 O O . ASN A 1 174 ? 0.277 -18.823 29.821 1.00 38.72 174 ASN A O 1
ATOM 1442 N N . LYS A 1 175 ? 0.628 -16.617 30.226 1.00 34.47 175 LYS A N 1
ATOM 1443 C CA . LYS A 1 175 ? 1.640 -16.604 31.299 1.00 34.47 175 LYS A CA 1
ATOM 1444 C C . LYS A 1 175 ? 2.398 -15.271 31.380 1.00 34.47 175 LYS A C 1
ATOM 1446 O O . LYS A 1 175 ? 3.197 -14.937 30.514 1.00 34.47 175 LYS A O 1
ATOM 1451 N N . ASN A 1 176 ? 2.222 -14.649 32.550 1.00 34.28 176 ASN A N 1
ATOM 1452 C CA . ASN A 1 176 ? 3.170 -13.813 33.300 1.00 34.28 176 ASN A CA 1
ATOM 1453 C C . ASN A 1 176 ? 3.048 -12.283 33.175 1.00 34.28 176 ASN A C 1
ATOM 1455 O O . ASN A 1 176 ? 3.814 -11.635 32.478 1.00 34.28 176 ASN A O 1
ATOM 1459 N N . GLY A 1 177 ? 2.196 -11.726 34.043 1.00 32.22 177 GLY A N 1
ATOM 1460 C CA . GLY A 1 177 ? 2.714 -10.984 35.198 1.00 32.22 177 GLY A CA 1
ATOM 1461 C C . GLY A 1 177 ? 2.801 -9.463 35.075 1.00 32.22 177 GLY A C 1
ATOM 1462 O O . GLY A 1 177 ? 3.758 -8.941 34.522 1.00 32.22 177 GLY A O 1
ATOM 1463 N N . LEU A 1 178 ? 1.884 -8.809 35.798 1.00 32.94 178 LEU A N 1
ATOM 1464 C CA . LEU A 1 178 ? 1.965 -7.439 36.315 1.00 32.94 178 LEU A CA 1
ATOM 1465 C C . LEU A 1 178 ? 1.624 -6.310 35.324 1.00 32.94 178 LEU A C 1
ATOM 1467 O O . LEU A 1 178 ? 2.503 -5.727 34.714 1.00 32.94 178 LEU A O 1
ATOM 1471 N N . ASP A 1 179 ? 0.332 -5.979 35.250 1.00 31.16 179 ASP A N 1
ATOM 1472 C CA . ASP A 1 179 ? -0.159 -4.593 35.327 1.00 31.16 179 ASP A CA 1
ATOM 1473 C C . ASP A 1 179 ? -1.630 -4.620 35.777 1.00 31.16 179 ASP A C 1
ATOM 1475 O O . ASP A 1 179 ? -2.589 -4.682 35.008 1.00 31.16 179 ASP A O 1
ATOM 1479 N N . VAL A 1 180 ? -1.784 -4.663 37.101 1.00 35.22 180 VAL A N 1
ATOM 1480 C CA . VAL A 1 180 ? -3.042 -4.511 37.830 1.00 35.22 180 VAL A CA 1
ATOM 1481 C C . VAL A 1 180 ? -3.304 -3.013 37.976 1.00 35.22 180 VAL A C 1
ATOM 1483 O O . VAL A 1 180 ? -2.616 -2.377 38.762 1.00 35.22 180 VAL A O 1
ATOM 1486 N N . TYR A 1 181 ? -4.270 -2.457 37.237 1.00 30.38 181 TYR A N 1
ATOM 1487 C CA . TYR A 1 181 ? -5.302 -1.522 37.731 1.00 30.38 181 TYR A CA 1
ATOM 1488 C C . TYR A 1 181 ? -6.188 -1.045 36.568 1.00 30.38 181 TYR A C 1
ATOM 1490 O O . TYR A 1 181 ? -5.819 -0.158 35.804 1.00 30.38 181 TYR A O 1
ATOM 1498 N N . ASN A 1 182 ? -7.365 -1.662 36.430 1.00 30.88 182 ASN A N 1
ATOM 1499 C CA . ASN A 1 182 ? -8.670 -0.995 36.315 1.00 30.88 182 ASN A CA 1
ATOM 1500 C C . ASN A 1 182 ? -9.734 -2.038 35.954 1.00 30.88 182 ASN A C 1
ATOM 1502 O O . ASN A 1 182 ? -10.029 -2.308 34.792 1.00 30.88 182 ASN A O 1
ATOM 1506 N N . ASN A 1 183 ? -10.317 -2.623 37.002 1.00 31.00 183 ASN A N 1
ATOM 1507 C CA . ASN A 1 183 ? -11.542 -3.404 36.923 1.00 31.00 183 ASN A CA 1
ATOM 1508 C C . ASN A 1 183 ? -12.722 -2.475 36.617 1.00 31.00 183 ASN A C 1
ATOM 1510 O O . ASN A 1 183 ? -13.305 -1.896 37.530 1.00 31.00 183 ASN A O 1
ATOM 1514 N N . ILE A 1 184 ? -13.114 -2.389 35.347 1.00 30.20 184 ILE A N 1
ATOM 1515 C CA . ILE A 1 184 ? -14.528 -2.256 34.989 1.00 30.20 184 ILE A CA 1
ATOM 1516 C C . ILE A 1 184 ? -14.835 -3.342 33.967 1.00 30.20 184 ILE A C 1
ATOM 1518 O O . ILE A 1 184 ? -14.467 -3.281 32.795 1.00 30.20 184 ILE A O 1
ATOM 1522 N N . CYS A 1 185 ? -15.516 -4.360 34.474 1.00 30.30 185 CYS A N 1
ATOM 1523 C CA . CYS A 1 185 ? -16.136 -5.434 33.737 1.00 30.30 185 CYS A CA 1
ATOM 1524 C C . CYS A 1 185 ? -16.971 -4.892 32.570 1.00 30.30 185 CYS A C 1
ATOM 1526 O O . CYS A 1 185 ? -17.934 -4.164 32.786 1.00 30.30 185 CYS A O 1
ATOM 1528 N N . THR A 1 186 ? -16.713 -5.377 31.359 1.00 26.19 186 THR A N 1
ATOM 1529 C CA . THR A 1 186 ? -17.810 -5.858 30.514 1.00 26.19 186 THR A CA 1
ATOM 1530 C C . THR A 1 186 ? -17.368 -7.166 29.875 1.00 26.19 186 THR A C 1
ATOM 1532 O O . THR A 1 186 ? -16.601 -7.185 28.919 1.00 26.19 186 THR A O 1
ATOM 1535 N N . ASN A 1 187 ? -17.873 -8.281 30.404 1.00 29.02 187 ASN A N 1
ATOM 1536 C CA . ASN A 1 187 ? -17.936 -9.541 29.672 1.00 29.02 187 ASN A CA 1
ATOM 1537 C C . ASN A 1 187 ? -18.899 -9.348 28.491 1.00 29.02 187 ASN A C 1
ATOM 1539 O O . ASN A 1 187 ? -20.056 -9.757 28.532 1.00 29.02 187 ASN A O 1
ATOM 1543 N N . ARG A 1 188 ? -18.445 -8.673 27.433 1.00 32.38 188 ARG A N 1
ATOM 1544 C CA . ARG A 1 188 ? -19.013 -8.861 26.104 1.00 32.38 188 ARG A CA 1
ATOM 1545 C C . ARG A 1 188 ? -18.287 -10.062 25.532 1.00 32.38 188 ARG A C 1
ATOM 1547 O O . ARG A 1 188 ? -17.131 -9.947 25.150 1.00 32.38 188 ARG A O 1
ATOM 1554 N N . CYS A 1 189 ? -18.975 -11.199 25.465 1.00 34.66 189 CYS A N 1
ATOM 1555 C CA . CYS A 1 189 ? -18.651 -12.210 24.467 1.00 34.66 189 CYS A CA 1
ATOM 1556 C C . CYS A 1 189 ? -18.606 -11.473 23.120 1.00 34.66 189 CYS A C 1
ATOM 1558 O O . CYS A 1 189 ? -19.653 -11.074 22.598 1.00 34.66 189 CYS A O 1
ATOM 1560 N N . GLU A 1 190 ? -17.404 -11.160 22.627 1.00 34.38 190 GLU A N 1
ATOM 1561 C CA . GLU A 1 190 ? -17.239 -10.526 21.328 1.00 34.38 190 GLU A CA 1
ATOM 1562 C C . GLU A 1 190 ? -17.803 -11.514 20.313 1.00 34.38 190 GLU A C 1
ATOM 1564 O O . GLU A 1 190 ? -17.274 -12.607 20.122 1.00 34.38 190 GLU A O 1
ATOM 1569 N N . LYS A 1 191 ? -18.948 -11.164 19.712 1.00 33.09 191 LYS A N 1
ATOM 1570 C CA . LYS A 1 191 ? -19.496 -11.897 18.572 1.00 33.09 191 LYS A CA 1
ATOM 1571 C C . LYS A 1 191 ? -18.344 -12.153 17.604 1.00 33.09 191 LYS A C 1
ATOM 1573 O O . LYS A 1 191 ? -17.672 -11.203 17.206 1.00 33.09 191 LYS A O 1
ATOM 1578 N N . LYS A 1 192 ? -18.142 -13.418 17.236 1.00 34.84 192 LYS A N 1
ATOM 1579 C CA . LYS A 1 192 ? -17.212 -13.857 16.194 1.00 34.84 192 LYS A CA 1
ATOM 1580 C C . LYS A 1 192 ? -17.672 -13.218 14.875 1.00 34.84 192 LYS A C 1
ATOM 1582 O O . LYS A 1 192 ? -18.507 -13.763 14.159 1.00 34.84 192 LYS A O 1
ATOM 1587 N N . TYR A 1 193 ? -17.264 -11.972 14.633 1.00 39.66 193 TYR A N 1
ATOM 1588 C CA . TYR A 1 193 ? -17.580 -11.246 13.410 1.00 39.66 193 TYR A CA 1
ATOM 1589 C C . TYR A 1 193 ? -16.726 -11.858 12.311 1.00 39.66 193 TYR A C 1
ATOM 1591 O O . TYR A 1 193 ? -15.561 -11.500 12.182 1.00 39.66 193 TYR A O 1
ATOM 1599 N N . VAL A 1 194 ? -17.318 -12.771 11.541 1.00 41.75 194 VAL A N 1
ATOM 1600 C CA . VAL A 1 194 ? -16.691 -13.344 10.348 1.00 41.75 194 VAL A CA 1
ATOM 1601 C C . VAL A 1 194 ? -16.538 -12.228 9.323 1.00 41.75 194 VAL A C 1
ATOM 1603 O O . VAL A 1 194 ? -17.499 -11.831 8.655 1.00 41.75 194 VAL A O 1
ATOM 1606 N N . ASN A 1 195 ? -15.349 -11.641 9.242 1.00 50.81 195 ASN A N 1
ATOM 1607 C CA . ASN A 1 195 ? -15.125 -10.392 8.534 1.00 50.81 195 ASN A CA 1
ATOM 1608 C C . ASN A 1 195 ? -14.246 -10.623 7.307 1.00 50.81 195 ASN A C 1
ATOM 1610 O O . ASN A 1 195 ? -13.111 -10.165 7.219 1.00 50.81 195 ASN A O 1
ATOM 1614 N N . TYR A 1 196 ? -14.797 -11.307 6.301 1.00 57.78 196 TYR A N 1
ATOM 1615 C CA . TYR A 1 196 ? -14.052 -11.615 5.080 1.00 57.78 196 TYR A CA 1
ATOM 1616 C C . TYR A 1 196 ? -13.856 -10.369 4.199 1.00 57.78 196 TYR A C 1
ATOM 1618 O O . TYR A 1 196 ? -14.669 -10.076 3.313 1.00 57.78 196 TYR A O 1
ATOM 1626 N N . TYR A 1 197 ? -12.797 -9.593 4.433 1.00 71.81 197 TYR A N 1
ATOM 1627 C CA . TYR A 1 197 ? -12.350 -8.542 3.513 1.00 71.81 197 TYR A CA 1
ATOM 1628 C C . TYR A 1 197 ? -11.151 -9.025 2.709 1.00 71.81 197 TYR A C 1
ATOM 1630 O O . TYR A 1 197 ? -9.994 -8.884 3.103 1.00 71.81 197 TYR A O 1
ATOM 1638 N N . LYS A 1 198 ? -11.428 -9.587 1.530 1.00 85.06 198 LYS A N 1
ATOM 1639 C CA . LYS A 1 198 ? -10.385 -10.041 0.608 1.00 85.06 198 LYS A CA 1
ATOM 1640 C C . LYS A 1 198 ? -9.769 -8.861 -0.139 1.00 85.06 198 LYS A C 1
ATOM 1642 O O . LYS A 1 198 ? -10.193 -8.519 -1.241 1.00 85.06 198 LYS A O 1
ATOM 1647 N N . ILE A 1 199 ? -8.725 -8.281 0.441 1.00 89.56 199 ILE A N 1
ATOM 1648 C CA . ILE A 1 199 ? -7.883 -7.299 -0.244 1.00 89.56 199 ILE A CA 1
ATOM 1649 C C . ILE A 1 199 ? -6.957 -8.053 -1.205 1.00 89.56 199 ILE A C 1
ATOM 1651 O O . ILE A 1 199 ? -6.255 -8.988 -0.828 1.00 89.56 199 ILE A O 1
ATOM 1655 N N . LYS A 1 200 ? -6.986 -7.651 -2.473 1.00 89.69 200 LYS A N 1
ATOM 1656 C CA . LYS A 1 200 ? -6.220 -8.261 -3.568 1.00 89.69 200 LYS A CA 1
ATOM 1657 C C . LYS A 1 200 ? -5.182 -7.268 -4.068 1.00 89.69 200 LYS A C 1
ATOM 1659 O O . LYS A 1 200 ? -5.528 -6.117 -4.323 1.00 89.69 200 LYS A O 1
ATOM 1664 N N . SER A 1 201 ? -3.951 -7.724 -4.243 1.00 93.38 201 SER A N 1
ATOM 1665 C CA . SER A 1 201 ? -2.863 -6.954 -4.839 1.00 93.38 201 SER A CA 1
ATOM 1666 C C . SER A 1 201 ? -2.364 -7.621 -6.120 1.00 93.38 201 SER A C 1
ATOM 1668 O O . SER A 1 201 ? -2.435 -8.843 -6.259 1.00 93.38 201 SER A O 1
ATOM 1670 N N . LEU A 1 202 ? -1.852 -6.814 -7.046 1.00 94.31 202 LEU A N 1
ATOM 1671 C CA . LEU A 1 202 ? -1.163 -7.239 -8.262 1.00 94.31 202 LEU A CA 1
ATOM 1672 C C . LEU A 1 202 ? 0.176 -6.514 -8.359 1.00 94.31 202 LEU A C 1
ATOM 1674 O O . LEU A 1 202 ? 0.270 -5.330 -8.036 1.00 94.31 202 LEU A O 1
ATOM 1678 N N . ILE A 1 203 ? 1.196 -7.224 -8.827 1.00 95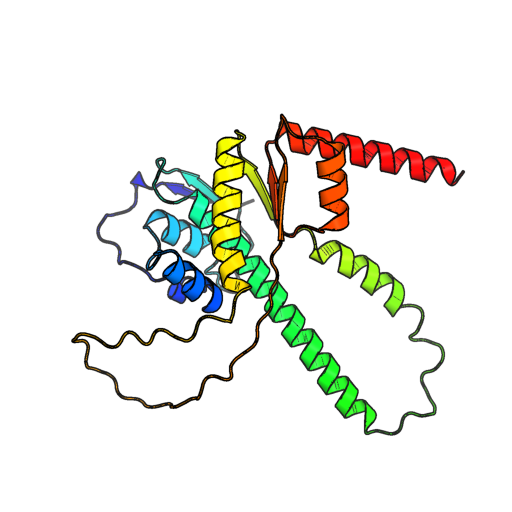.38 203 ILE A N 1
ATOM 1679 C CA . ILE A 1 203 ? 2.524 -6.679 -9.076 1.00 95.38 203 ILE A CA 1
ATOM 1680 C C . ILE A 1 203 ? 2.800 -6.597 -10.580 1.00 95.38 203 ILE A C 1
ATOM 1682 O O . ILE A 1 203 ? 2.484 -7.525 -11.320 1.00 95.38 203 ILE A O 1
ATOM 1686 N N . LEU A 1 204 ? 3.379 -5.485 -11.032 1.00 95.31 204 LEU A N 1
ATOM 1687 C CA . LEU A 1 204 ? 3.688 -5.207 -12.432 1.00 95.31 204 LEU A CA 1
ATOM 1688 C C . LEU A 1 204 ? 5.141 -4.725 -12.564 1.00 95.31 204 LEU A C 1
ATOM 1690 O O . LEU A 1 204 ? 5.462 -3.564 -12.326 1.00 95.31 204 LEU A O 1
ATOM 1694 N N . TYR A 1 205 ? 6.050 -5.592 -12.997 1.00 95.62 205 TYR A N 1
ATOM 1695 C CA . TYR A 1 205 ? 7.426 -5.185 -13.298 1.00 95.62 205 TYR A CA 1
ATOM 1696 C C . TYR A 1 205 ? 7.990 -5.896 -14.539 1.00 95.62 205 TYR A C 1
ATOM 1698 O O . TYR A 1 205 ? 7.388 -6.836 -15.059 1.00 95.62 205 TYR A O 1
ATOM 1706 N N . GLY A 1 206 ? 9.126 -5.422 -15.060 1.00 89.69 206 GLY A N 1
ATOM 1707 C CA . GLY A 1 206 ? 9.774 -5.998 -16.249 1.00 89.69 206 GLY A CA 1
ATOM 1708 C C . GLY A 1 206 ? 10.329 -7.410 -16.020 1.00 89.69 206 GLY A C 1
ATOM 1709 O O . GLY A 1 206 ? 10.577 -7.800 -14.887 1.00 89.69 206 GLY A O 1
ATOM 1710 N N . GLY A 1 207 ? 10.532 -8.184 -17.089 1.00 89.38 207 GLY A N 1
ATOM 1711 C CA . GLY A 1 207 ? 10.969 -9.587 -16.986 1.00 89.38 207 GLY A CA 1
ATOM 1712 C C . GLY A 1 207 ? 9.854 -10.569 -16.606 1.00 89.38 207 GLY A C 1
ATOM 1713 O O . GLY A 1 207 ? 10.144 -11.681 -16.182 1.00 89.38 207 GLY A O 1
ATOM 1714 N N . THR A 1 208 ? 8.593 -10.149 -16.736 1.00 91.25 208 THR A N 1
ATOM 1715 C CA . THR A 1 208 ? 7.393 -10.995 -16.647 1.00 91.25 208 THR A CA 1
ATOM 1716 C C . THR A 1 208 ? 6.586 -10.862 -17.935 1.00 91.25 208 THR A C 1
ATOM 1718 O O . THR A 1 208 ? 6.703 -9.852 -18.643 1.00 91.25 208 THR A O 1
ATOM 1721 N N . ASP A 1 209 ? 5.745 -11.847 -18.241 1.00 93.06 209 ASP A N 1
ATOM 1722 C CA . ASP A 1 209 ? 4.867 -11.779 -19.408 1.00 93.06 209 ASP A CA 1
ATOM 1723 C C . ASP A 1 209 ? 3.798 -10.682 -19.234 1.00 93.06 209 ASP A C 1
ATOM 1725 O O . ASP A 1 209 ? 3.124 -10.565 -18.205 1.00 93.06 209 ASP A O 1
ATOM 1729 N N . ILE A 1 210 ? 3.706 -9.810 -20.240 1.00 92.25 210 ILE A N 1
ATOM 1730 C CA . ILE A 1 210 ? 2.763 -8.691 -20.286 1.00 92.25 210 ILE A CA 1
ATOM 1731 C C . ILE A 1 210 ? 1.330 -9.160 -20.476 1.00 92.25 210 ILE A C 1
ATO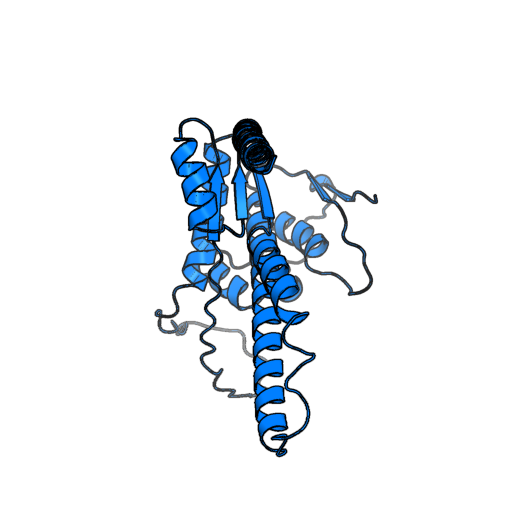M 1733 O O . ILE A 1 210 ? 0.435 -8.602 -19.842 1.00 92.25 210 ILE A O 1
ATOM 1737 N N . PHE A 1 211 ? 1.115 -10.194 -21.282 1.00 90.31 211 PHE A N 1
ATOM 1738 C CA . PHE A 1 211 ? -0.218 -10.698 -21.564 1.00 90.31 211 PHE A CA 1
ATOM 1739 C C . PHE A 1 211 ? -0.798 -11.371 -20.326 1.00 90.31 211 PHE A C 1
ATOM 1741 O O . PHE A 1 211 ? -1.910 -11.037 -19.929 1.00 90.31 211 PHE A O 1
ATOM 1748 N N . GLU A 1 212 ? -0.009 -12.188 -19.623 1.00 89.00 212 GLU A N 1
ATOM 1749 C CA . GLU A 1 212 ? -0.419 -12.749 -18.329 1.00 89.00 212 GLU A CA 1
ATOM 1750 C C . GLU A 1 212 ? -0.664 -11.663 -17.271 1.00 89.00 212 GLU A C 1
ATOM 1752 O O . GLU A 1 212 ? -1.607 -11.764 -16.484 1.00 89.00 212 GLU A O 1
ATOM 1757 N N . SER A 1 213 ? 0.108 -10.570 -17.278 1.00 86.56 213 SER A N 1
ATOM 1758 C CA . SER A 1 213 ? -0.132 -9.429 -16.380 1.00 86.56 213 SER A CA 1
ATOM 1759 C C . SER A 1 213 ? -1.490 -8.763 -16.644 1.00 86.56 213 SER A C 1
ATOM 1761 O O . SER A 1 213 ? -2.245 -8.499 -15.707 1.00 86.56 213 SER A O 1
ATOM 1763 N N . ILE A 1 214 ? -1.811 -8.502 -17.915 1.00 89.19 214 ILE A N 1
ATOM 1764 C CA . ILE A 1 214 ? -3.082 -7.898 -18.345 1.00 89.19 214 ILE A CA 1
ATOM 1765 C C . ILE A 1 214 ? -4.245 -8.846 -18.048 1.00 89.19 214 ILE A C 1
ATOM 1767 O O . ILE A 1 214 ? -5.248 -8.448 -17.463 1.00 89.19 214 ILE A O 1
ATOM 1771 N N . LYS A 1 215 ? -4.087 -10.124 -18.371 1.00 87.50 215 LYS A N 1
ATOM 1772 C CA . LYS A 1 215 ? -5.050 -11.178 -18.066 1.00 87.50 215 LYS A CA 1
ATOM 1773 C C . LYS A 1 215 ? -5.342 -11.252 -16.563 1.00 87.50 215 LYS A C 1
ATOM 1775 O O . LYS A 1 215 ? -6.497 -11.225 -16.145 1.00 87.50 215 LYS A O 1
ATOM 1780 N N . THR A 1 216 ? -4.301 -11.231 -15.732 1.00 86.00 216 THR A N 1
ATOM 1781 C CA . THR A 1 216 ? -4.424 -11.212 -14.266 1.00 86.00 216 THR A CA 1
ATOM 1782 C C . THR A 1 216 ? -5.119 -9.944 -13.762 1.00 86.00 216 THR A C 1
ATOM 1784 O O . THR A 1 216 ? -5.901 -10.020 -12.815 1.00 86.00 216 THR A O 1
ATOM 1787 N N . LEU A 1 217 ? -4.873 -8.786 -14.385 1.00 86.88 217 LEU A N 1
ATOM 1788 C CA . LEU A 1 217 ? -5.547 -7.523 -14.068 1.00 86.88 217 LEU A CA 1
ATOM 1789 C C . LEU A 1 217 ? -7.073 -7.662 -14.184 1.00 86.88 217 LEU A C 1
ATOM 1791 O O . LEU A 1 217 ? -7.787 -7.295 -13.249 1.00 86.88 217 LEU A O 1
ATOM 1795 N N . PHE A 1 218 ? -7.545 -8.239 -15.292 1.00 83.38 218 PHE A N 1
ATOM 1796 C CA . PHE A 1 218 ? -8.968 -8.418 -15.579 1.00 83.38 218 PHE A CA 1
ATOM 1797 C C . PHE A 1 218 ? -9.602 -9.589 -14.825 1.00 83.38 218 PHE A C 1
ATOM 1799 O O . PHE A 1 218 ? -10.744 -9.475 -14.402 1.00 83.38 218 PHE A O 1
ATOM 1806 N N . TYR A 1 219 ? -8.886 -10.691 -14.585 1.00 81.25 219 TYR A N 1
ATOM 1807 C CA . TYR A 1 219 ? -9.450 -11.801 -13.808 1.00 81.25 219 TYR A CA 1
ATOM 1808 C C . TYR A 1 219 ? -9.511 -11.515 -12.311 1.00 81.25 219 TYR A C 1
ATOM 1810 O O . TYR A 1 219 ? -10.467 -11.892 -11.632 1.00 81.25 219 TYR A O 1
ATOM 1818 N N . ASN A 1 220 ? -8.484 -10.863 -11.762 1.00 80.31 220 ASN A N 1
ATOM 1819 C CA . ASN A 1 220 ? -8.382 -10.714 -10.316 1.00 80.31 220 ASN A CA 1
ATOM 1820 C C . ASN A 1 220 ? -9.024 -9.437 -9.791 1.00 80.31 220 ASN A C 1
ATOM 1822 O O . ASN A 1 220 ? -9.391 -9.443 -8.612 1.00 80.31 220 ASN A O 1
ATOM 1826 N N . PHE A 1 221 ? -9.168 -8.394 -10.615 1.00 83.44 221 PHE A N 1
ATOM 1827 C CA . PHE A 1 221 ? -9.645 -7.070 -10.207 1.00 83.44 221 PHE A CA 1
ATOM 1828 C C . PHE A 1 221 ? -8.943 -6.572 -8.920 1.00 83.44 221 PHE A C 1
ATOM 1830 O O . PHE A 1 221 ? -9.527 -6.570 -7.828 1.00 83.44 221 PHE A O 1
ATOM 1837 N N . PRO A 1 222 ? -7.635 -6.263 -9.000 1.00 89.31 222 PRO A N 1
ATOM 1838 C CA . PRO A 1 222 ? -6.806 -6.016 -7.827 1.00 89.31 222 PRO A CA 1
ATOM 1839 C C . PRO A 1 222 ? -6.986 -4.606 -7.247 1.00 89.31 222 PRO A C 1
ATOM 1841 O O . PRO A 1 222 ? -6.671 -3.618 -7.898 1.00 89.31 222 PRO A O 1
ATOM 1844 N N . HIS A 1 223 ? -7.334 -4.535 -5.959 1.00 91.44 223 HIS A N 1
ATOM 1845 C CA . HIS A 1 223 ? -7.448 -3.301 -5.166 1.00 91.44 223 HIS A CA 1
ATOM 1846 C C . HIS A 1 223 ? -6.162 -2.471 -5.137 1.00 91.44 223 HIS A C 1
ATOM 1848 O O . HIS A 1 223 ? -6.220 -1.243 -5.063 1.00 91.44 223 HIS A O 1
ATOM 1854 N N . ILE A 1 224 ? -5.004 -3.133 -5.157 1.00 94.56 224 ILE A N 1
ATOM 1855 C CA . ILE A 1 224 ? -3.693 -2.486 -5.100 1.00 94.56 224 ILE A CA 1
ATOM 1856 C C . ILE A 1 224 ? -2.852 -2.950 -6.286 1.00 94.56 224 ILE A C 1
ATOM 1858 O O . ILE A 1 224 ? -2.629 -4.149 -6.445 1.00 94.56 224 ILE A O 1
ATOM 1862 N N . ILE A 1 225 ? -2.323 -2.012 -7.067 1.00 95.12 225 ILE A N 1
ATOM 1863 C CA . ILE A 1 225 ? -1.236 -2.276 -8.012 1.00 95.12 225 ILE A CA 1
ATOM 1864 C C . ILE A 1 225 ? 0.075 -1.814 -7.383 1.00 95.12 225 ILE A C 1
ATOM 1866 O O . ILE A 1 225 ? 0.183 -0.672 -6.938 1.00 95.12 225 ILE A O 1
ATOM 1870 N N . ILE A 1 226 ? 1.093 -2.668 -7.411 1.00 97.69 226 ILE A N 1
ATOM 1871 C CA . ILE A 1 226 ? 2.487 -2.291 -7.162 1.00 97.69 226 ILE A CA 1
ATOM 1872 C C . ILE A 1 226 ? 3.243 -2.415 -8.478 1.00 97.69 226 ILE A C 1
ATOM 1874 O O . ILE A 1 226 ? 3.172 -3.461 -9.116 1.00 97.69 226 ILE A O 1
ATOM 1878 N N . SER A 1 227 ? 3.944 -1.373 -8.920 1.00 97.75 227 SER A N 1
ATOM 1879 C CA . SER A 1 227 ? 4.561 -1.388 -10.248 1.00 97.75 227 SER A CA 1
ATOM 1880 C C . SER A 1 227 ? 5.873 -0.631 -10.333 1.00 97.75 227 SER A C 1
ATOM 1882 O O . SER A 1 227 ? 6.058 0.379 -9.658 1.00 97.75 227 SER A O 1
ATOM 1884 N N . THR A 1 228 ? 6.731 -1.040 -11.270 1.00 98.06 228 THR A N 1
ATOM 1885 C CA . THR A 1 228 ? 7.754 -0.130 -11.796 1.00 98.06 228 THR A CA 1
ATOM 1886 C C . THR A 1 228 ? 7.131 0.848 -12.799 1.00 98.06 228 THR A C 1
ATOM 1888 O O . THR A 1 228 ? 6.204 0.460 -13.526 1.00 98.06 228 THR A O 1
ATOM 1891 N N . PRO A 1 229 ? 7.607 2.108 -12.895 1.00 97.94 229 PRO A N 1
ATOM 1892 C CA . PRO A 1 229 ? 7.009 3.104 -13.789 1.00 97.94 229 PRO A CA 1
ATOM 1893 C C . PRO A 1 229 ? 6.994 2.675 -15.262 1.00 97.94 229 PRO A C 1
ATOM 1895 O O . PRO A 1 229 ? 5.980 2.813 -15.947 1.00 97.94 229 PRO A O 1
ATOM 1898 N N . GLY A 1 230 ? 8.102 2.099 -15.744 1.00 96.38 230 GLY A N 1
ATOM 1899 C CA . GLY A 1 230 ? 8.226 1.651 -17.134 1.00 96.38 230 GLY A CA 1
ATOM 1900 C C . GLY A 1 230 ? 7.225 0.552 -17.493 1.00 96.38 230 GLY A C 1
ATOM 1901 O O . GLY A 1 230 ? 6.597 0.607 -18.551 1.00 96.38 230 GLY A O 1
ATOM 1902 N N . ARG A 1 231 ? 7.011 -0.417 -16.590 1.00 95.81 231 ARG A N 1
ATOM 1903 C CA . ARG A 1 231 ? 6.053 -1.502 -16.823 1.00 95.81 231 ARG A CA 1
ATOM 1904 C C . ARG A 1 231 ? 4.609 -1.014 -16.778 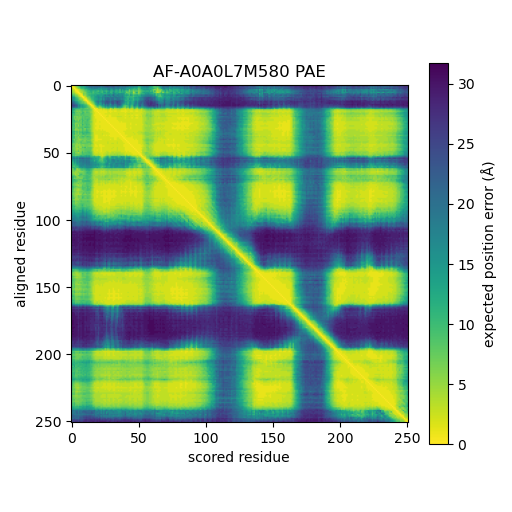1.00 95.81 231 ARG A C 1
ATOM 1906 O O . ARG A 1 231 ? 3.833 -1.413 -17.643 1.00 95.81 231 ARG A O 1
ATOM 1913 N N . LEU A 1 232 ? 4.268 -0.130 -15.838 1.00 96.00 232 LEU A N 1
ATOM 1914 C CA . LEU A 1 232 ? 2.932 0.466 -15.775 1.00 96.00 232 LEU A CA 1
ATOM 1915 C C . LEU A 1 232 ? 2.598 1.188 -17.081 1.00 96.00 232 LEU A C 1
ATOM 1917 O O . LEU A 1 232 ? 1.545 0.947 -17.665 1.00 96.00 232 LEU A O 1
ATOM 1921 N N . LYS A 1 233 ? 3.520 2.026 -17.575 1.00 95.38 233 LYS A N 1
ATOM 1922 C CA . LYS A 1 233 ? 3.356 2.736 -18.850 1.00 95.38 233 LYS A CA 1
ATOM 1923 C C . LYS A 1 233 ? 3.123 1.766 -20.011 1.00 95.38 233 LYS A C 1
ATOM 1925 O O . LYS A 1 233 ? 2.262 2.019 -20.846 1.00 95.38 233 LYS A O 1
ATOM 1930 N N . HIS A 1 234 ? 3.857 0.653 -20.056 1.00 94.56 234 HIS A N 1
ATOM 1931 C CA . HIS A 1 234 ? 3.684 -0.353 -21.103 1.00 94.56 234 HIS A CA 1
ATOM 1932 C C . HIS A 1 234 ? 2.285 -0.994 -21.066 1.00 94.56 234 HIS A C 1
ATOM 1934 O O . HIS A 1 234 ? 1.623 -1.045 -22.100 1.00 94.56 234 HIS A O 1
ATOM 1940 N N . VAL A 1 235 ? 1.805 -1.398 -19.883 1.00 92.56 235 VAL A N 1
ATOM 1941 C CA . VAL A 1 235 ? 0.438 -1.927 -19.703 1.00 92.56 235 VAL A CA 1
ATOM 1942 C C . VAL A 1 235 ? -0.605 -0.900 -20.151 1.00 92.56 235 VAL A C 1
ATOM 1944 O O . VAL A 1 235 ? -1.470 -1.221 -20.960 1.00 92.56 235 VAL A O 1
ATOM 1947 N N . LEU A 1 236 ? -0.499 0.350 -19.686 1.00 91.75 236 LEU A N 1
ATOM 1948 C CA . LEU A 1 236 ? -1.443 1.418 -20.036 1.00 91.75 236 LEU A CA 1
ATOM 1949 C C . LEU A 1 236 ? -1.480 1.696 -21.544 1.00 91.75 236 LEU A C 1
ATOM 1951 O O . LEU A 1 236 ? -2.552 1.903 -22.106 1.00 91.75 236 LEU A O 1
ATOM 1955 N N . ASN A 1 237 ? -0.328 1.659 -22.215 1.00 93.19 237 ASN A N 1
ATOM 1956 C CA . ASN A 1 237 ? -0.260 1.837 -23.662 1.00 93.19 237 ASN A CA 1
ATOM 1957 C C . ASN A 1 237 ? -0.998 0.727 -24.421 1.00 93.19 237 ASN A C 1
ATOM 1959 O O . ASN A 1 237 ? -1.659 1.019 -25.414 1.00 93.19 237 ASN A O 1
ATOM 1963 N N . ILE A 1 238 ? -0.900 -0.526 -23.967 1.00 90.75 238 ILE A N 1
ATOM 1964 C CA . ILE A 1 238 ? -1.626 -1.648 -24.579 1.00 90.75 238 ILE A CA 1
ATOM 1965 C C . ILE A 1 238 ? -3.129 -1.481 -24.361 1.00 90.75 238 ILE A C 1
ATOM 1967 O O . ILE A 1 238 ? -3.889 -1.536 -25.322 1.00 90.75 238 ILE A O 1
ATOM 1971 N N . LEU A 1 239 ? -3.551 -1.190 -23.126 1.00 87.12 239 LEU A N 1
ATOM 1972 C CA . LEU A 1 239 ? -4.965 -0.969 -22.803 1.00 87.12 239 LEU A CA 1
ATOM 1973 C C . LEU A 1 239 ? -5.577 0.171 -23.633 1.00 87.12 239 LEU A C 1
ATOM 1975 O O . LEU A 1 239 ? -6.701 0.052 -24.115 1.00 87.12 239 LEU A O 1
ATOM 1979 N N . ASN A 1 240 ? -4.824 1.252 -23.855 1.00 86.25 240 ASN A N 1
ATOM 1980 C CA . ASN A 1 240 ? -5.266 2.357 -24.705 1.00 86.25 240 ASN A CA 1
ATOM 1981 C C . ASN A 1 240 ? -5.441 1.941 -26.171 1.00 86.25 240 ASN A C 1
ATOM 1983 O O . ASN A 1 240 ? -6.389 2.390 -26.808 1.00 86.25 240 ASN A O 1
ATOM 1987 N N . LYS A 1 241 ? -4.559 1.090 -26.710 1.00 86.44 241 LYS A N 1
ATOM 1988 C CA . LYS A 1 241 ? -4.679 0.586 -28.088 1.00 86.44 241 LYS A CA 1
ATOM 1989 C C . LYS A 1 241 ? -5.894 -0.324 -28.257 1.00 86.44 241 LYS A C 1
ATOM 1991 O O . LYS A 1 241 ? -6.669 -0.099 -29.177 1.00 86.44 241 LYS A O 1
ATOM 1996 N N . VAL A 1 242 ? -6.110 -1.253 -27.324 1.00 78.44 242 VAL A N 1
ATOM 1997 C CA . VAL A 1 242 ? -7.284 -2.146 -27.332 1.00 78.44 242 VAL A CA 1
ATOM 1998 C C . VAL A 1 242 ? -8.585 -1.340 -27.291 1.00 78.44 242 VAL A C 1
ATOM 2000 O O . VAL A 1 242 ? -9.510 -1.610 -28.047 1.00 78.44 242 VAL A O 1
ATOM 2003 N N . LYS A 1 243 ? -8.649 -0.282 -26.469 1.00 70.06 243 LYS A N 1
ATOM 2004 C CA . LYS A 1 243 ? -9.819 0.610 -26.424 1.00 70.06 243 LYS A CA 1
ATOM 2005 C C . LYS A 1 243 ? -10.094 1.300 -27.768 1.00 70.06 243 LYS A C 1
ATOM 2007 O O . LYS A 1 243 ? -11.248 1.528 -28.112 1.00 70.06 243 LYS A O 1
ATOM 2012 N N . ILE A 1 244 ? -9.046 1.664 -28.509 1.00 62.53 244 ILE A N 1
ATOM 2013 C CA . ILE A 1 244 ? -9.182 2.289 -29.831 1.00 62.53 244 ILE A CA 1
ATOM 2014 C C . ILE A 1 244 ? -9.706 1.282 -30.861 1.00 62.53 244 ILE A C 1
ATOM 2016 O O . ILE A 1 244 ? -10.477 1.681 -31.725 1.00 62.53 244 ILE A O 1
ATOM 2020 N N . GLU A 1 245 ? -9.298 0.015 -30.784 1.00 57.22 245 GLU A N 1
ATOM 2021 C CA . GLU A 1 245 ? -9.757 -1.039 -31.701 1.00 57.22 245 GLU A CA 1
ATOM 2022 C C . GLU A 1 245 ? -11.246 -1.349 -31.515 1.00 57.22 245 GLU A C 1
ATOM 2024 O O . GLU A 1 245 ? -11.979 -1.306 -32.496 1.00 57.22 245 GLU A O 1
ATOM 2029 N N . ILE A 1 246 ? -11.721 -1.504 -30.274 1.00 59.19 246 ILE A N 1
ATOM 2030 C CA . ILE A 1 246 ? -13.152 -1.736 -29.985 1.00 59.19 246 ILE A CA 1
ATOM 2031 C C . ILE A 1 246 ? -14.016 -0.600 -30.553 1.00 59.19 246 ILE A C 1
ATOM 2033 O O . ILE A 1 246 ? -14.989 -0.834 -31.256 1.00 59.19 246 ILE A O 1
ATOM 2037 N N . ASN A 1 247 ? -13.606 0.654 -30.345 1.00 60.56 247 ASN A N 1
ATOM 2038 C CA . ASN A 1 247 ? -14.350 1.814 -30.843 1.00 60.56 247 ASN A CA 1
ATOM 2039 C C . ASN A 1 247 ? -14.321 1.974 -32.378 1.00 60.56 247 ASN A C 1
ATOM 2041 O O . ASN A 1 247 ? -15.012 2.848 -32.906 1.00 60.56 247 ASN A O 1
ATOM 2045 N N . LYS A 1 248 ? -13.468 1.229 -33.093 1.00 59.25 248 LYS A N 1
ATOM 2046 C CA . LYS A 1 248 ? -13.430 1.228 -34.563 1.00 59.25 248 LYS A CA 1
ATOM 2047 C C . LYS A 1 248 ? -14.379 0.202 -35.172 1.00 59.25 248 LYS A C 1
ATOM 2049 O O . LYS A 1 248 ? -14.757 0.401 -36.317 1.00 59.25 248 LYS A O 1
ATOM 2054 N N . GLU A 1 249 ? -14.742 -0.848 -34.440 1.00 57.34 249 GLU A N 1
ATOM 2055 C CA . GLU A 1 249 ? -15.686 -1.877 -34.903 1.00 57.34 249 GLU A CA 1
ATOM 2056 C C . GLU A 1 249 ? -17.156 -1.415 -34.810 1.00 57.34 249 GLU A C 1
ATOM 2058 O O . GLU A 1 249 ? -18.020 -1.997 -35.456 1.00 57.34 249 GLU A O 1
ATOM 2063 N N . ASP A 1 250 ? -17.425 -0.316 -34.093 1.00 52.78 250 ASP A N 1
ATOM 2064 C CA . ASP A 1 250 ? -18.749 0.317 -33.952 1.00 52.78 250 ASP A CA 1
ATOM 2065 C C . ASP A 1 250 ? -19.050 1.414 -35.012 1.00 52.78 250 ASP A C 1
ATOM 2067 O O . ASP A 1 250 ? -19.894 2.289 -34.788 1.00 52.78 250 ASP A O 1
ATOM 2071 N N . LYS A 1 251 ? -18.354 1.427 -36.159 1.00 43.22 251 LYS A N 1
ATOM 2072 C CA . LYS A 1 251 ? -18.613 2.344 -37.291 1.00 43.22 251 LYS A CA 1
ATOM 2073 C C . LYS A 1 251 ? -18.696 1.605 -38.615 1.00 43.22 251 LYS A C 1
ATOM 2075 O O . LYS A 1 251 ? -19.551 2.021 -39.426 1.00 43.22 251 LYS A O 1
#

Secondary structure (DSSP, 8-state):
--EEEEEGGG--TTS----TTTTT--HHHHHHHHHTT--S--HHHHHHHH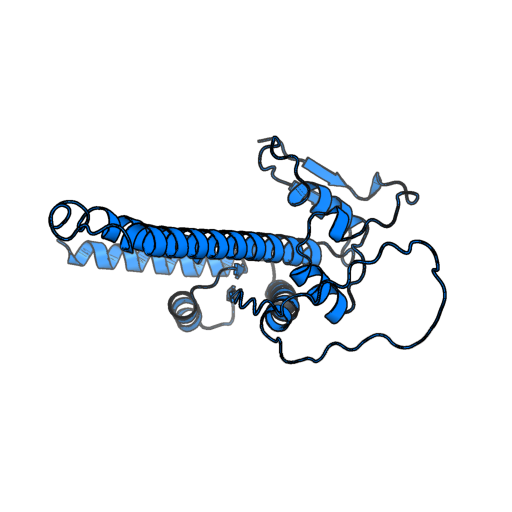HHT---TTPPP-EEEEE--TTSSHHHHHHHHHHHHHHHHHHHHHHHHHHHHHHHHHHTTS--TTS-SSSSHHHHHHHHHHHHHHTS--EEEE-SSHHHHHHHHHHHHHHHHHTT---S--------------------------------EEEE-TTS-HHHHHHHHHHH--SEEEE-HHHHHHHHHHHHHHHHHHHHHT-